Protein AF-A0A2N9LL63-F1 (afdb_monomer)

pLDDT: mean 71.74, std 19.43, range [28.2, 95.88]

Structure (mmCIF, N/CA/C/O backbone):
data_AF-A0A2N9LL63-F1
#
_entry.id   AF-A0A2N9LL63-F1
#
loop_
_atom_site.group_PDB
_atom_site.id
_atom_site.type_symbol
_atom_site.label_atom_id
_atom_site.label_alt_id
_atom_site.label_comp_id
_atom_site.label_asym_id
_atom_site.label_entity_id
_atom_site.label_seq_id
_atom_site.pdbx_PDB_ins_code
_atom_site.Cartn_x
_atom_site.Cartn_y
_atom_site.Cartn_z
_atom_site.occupancy
_atom_site.B_iso_or_equiv
_atom_site.auth_seq_id
_atom_site.auth_comp_id
_atom_site.auth_asym_id
_atom_site.auth_atom_id
_atom_site.pdbx_PDB_model_num
ATOM 1 N N . MET A 1 1 ? 66.604 -27.485 -25.973 1.00 46.94 1 MET A N 1
ATOM 2 C CA . MET A 1 1 ? 65.460 -26.549 -25.990 1.00 46.94 1 MET A CA 1
ATOM 3 C C . MET A 1 1 ? 64.565 -26.928 -27.159 1.00 46.94 1 MET A C 1
ATOM 5 O O . MET A 1 1 ? 64.970 -26.726 -28.293 1.00 46.94 1 MET A O 1
ATOM 9 N N . GLY A 1 2 ? 63.418 -27.554 -26.896 1.00 43.78 2 GLY A N 1
ATOM 10 C CA . GLY A 1 2 ? 62.420 -27.905 -27.911 1.00 43.78 2 GLY A CA 1
ATOM 11 C C . GLY A 1 2 ? 61.065 -27.398 -27.432 1.00 43.78 2 GLY A C 1
ATOM 12 O O . GLY A 1 2 ? 60.628 -27.781 -26.352 1.00 43.78 2 GLY A O 1
ATOM 13 N N . GLY A 1 3 ? 60.482 -26.453 -28.168 1.00 44.09 3 GLY A N 1
ATOM 14 C CA . GLY A 1 3 ? 59.256 -25.757 -27.786 1.00 44.09 3 GLY A CA 1
ATOM 15 C C . GLY A 1 3 ? 58.015 -26.635 -27.927 1.00 44.09 3 GLY A C 1
ATOM 16 O O . GLY A 1 3 ? 57.852 -27.343 -28.918 1.00 44.09 3 GLY A O 1
ATOM 17 N N . PHE A 1 4 ? 57.126 -26.552 -26.940 1.00 51.75 4 PHE A N 1
ATOM 18 C CA . PHE A 1 4 ? 55.790 -27.130 -27.000 1.00 51.75 4 PHE A CA 1
ATOM 19 C C . PHE A 1 4 ? 54.907 -26.261 -27.903 1.00 51.75 4 PHE A C 1
ATOM 21 O O . PHE A 1 4 ? 54.645 -25.099 -27.589 1.00 51.75 4 PHE A O 1
ATOM 28 N N . GLN A 1 5 ? 54.453 -26.816 -29.026 1.00 58.38 5 GLN A N 1
ATOM 29 C CA . GLN A 1 5 ? 53.358 -26.238 -29.800 1.00 58.38 5 GLN A CA 1
ATOM 30 C C . GLN A 1 5 ? 52.038 -26.727 -29.200 1.00 58.38 5 GLN A C 1
ATOM 32 O O . GLN A 1 5 ? 51.777 -27.926 -29.171 1.00 58.38 5 GLN A O 1
ATOM 37 N N . PHE A 1 6 ? 51.215 -25.803 -28.705 1.00 53.75 6 PHE A N 1
ATOM 38 C CA . PHE A 1 6 ? 49.842 -26.099 -28.304 1.00 53.75 6 PHE A CA 1
ATOM 39 C C . PHE A 1 6 ? 48.913 -25.881 -29.499 1.00 53.75 6 PHE A C 1
ATOM 41 O O . PHE A 1 6 ? 48.742 -24.754 -29.969 1.00 53.75 6 PHE A O 1
ATOM 48 N N . ASP A 1 7 ? 48.321 -26.973 -29.975 1.00 57.19 7 ASP A N 1
ATOM 49 C CA . ASP A 1 7 ? 47.286 -27.000 -31.006 1.00 57.19 7 ASP A CA 1
ATOM 50 C C . ASP A 1 7 ? 45.959 -26.459 -30.429 1.00 57.19 7 ASP A C 1
ATOM 52 O O . ASP A 1 7 ? 45.391 -27.023 -29.494 1.00 57.19 7 ASP A O 1
ATOM 56 N N . ARG A 1 8 ? 45.484 -25.310 -30.931 1.00 58.66 8 ARG A N 1
ATOM 57 C CA . ARG A 1 8 ? 44.278 -24.599 -30.449 1.00 58.66 8 ARG A CA 1
ATOM 58 C C . ARG A 1 8 ? 43.025 -24.933 -31.272 1.00 58.66 8 ARG A C 1
ATOM 60 O O . ARG A 1 8 ? 42.326 -24.010 -31.696 1.00 58.66 8 ARG A O 1
ATOM 67 N N . LYS A 1 9 ? 42.727 -26.205 -31.554 1.00 57.03 9 LYS A N 1
ATOM 68 C CA . LYS A 1 9 ? 41.564 -26.546 -32.409 1.00 57.03 9 LYS A CA 1
ATOM 69 C C . LYS A 1 9 ? 40.632 -27.664 -31.935 1.00 57.03 9 LYS A C 1
ATOM 71 O O . LYS A 1 9 ? 39.879 -28.189 -32.746 1.00 57.03 9 LYS A O 1
ATOM 76 N N . SER A 1 10 ? 40.571 -27.986 -30.645 1.00 57.25 10 SER A N 1
ATOM 77 C CA . SER A 1 10 ? 39.762 -29.141 -30.202 1.00 57.25 10 SER A CA 1
ATOM 78 C C . SER A 1 10 ? 38.929 -28.941 -28.932 1.00 57.25 10 SER A C 1
ATOM 80 O O . SER A 1 10 ? 38.685 -29.892 -28.200 1.00 57.25 10 SER A O 1
ATOM 82 N N . TYR A 1 11 ? 38.390 -27.738 -28.702 1.00 50.03 11 TYR A N 1
ATOM 83 C CA . TYR A 1 11 ? 37.311 -27.559 -27.720 1.00 50.03 11 TYR A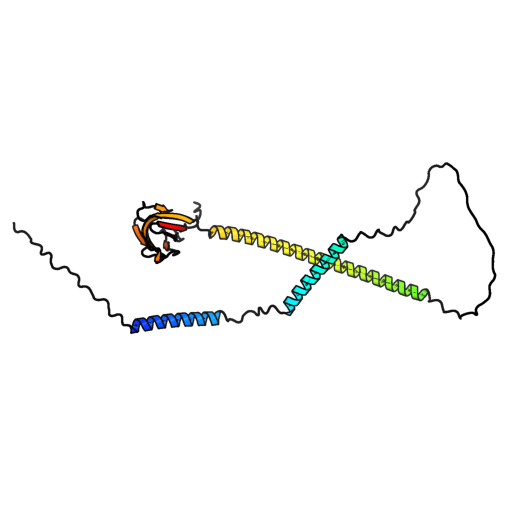 CA 1
ATOM 84 C C . TYR A 1 11 ? 36.128 -26.793 -28.324 1.00 50.03 11 TYR A C 1
ATOM 86 O O . TYR A 1 11 ? 36.014 -25.578 -28.194 1.00 50.03 11 TYR A O 1
ATOM 94 N N . ILE A 1 12 ? 35.251 -27.525 -29.013 1.00 60.09 12 ILE A N 1
ATOM 95 C CA . ILE A 1 12 ? 33.865 -27.115 -29.254 1.00 60.09 12 ILE A CA 1
ATOM 96 C C . ILE A 1 12 ? 33.019 -28.059 -28.392 1.00 60.09 12 ILE A C 1
ATOM 98 O O . ILE A 1 12 ? 32.976 -29.251 -28.703 1.00 60.09 12 ILE A O 1
ATOM 102 N N . PRO A 1 13 ? 32.394 -27.605 -27.292 1.00 59.59 13 PRO A N 1
ATOM 103 C CA . PRO A 1 13 ? 31.378 -28.415 -26.637 1.00 59.59 13 PRO A CA 1
ATOM 104 C C . PRO A 1 13 ? 30.211 -28.580 -27.616 1.00 59.59 13 PRO A C 1
ATOM 106 O O . PRO A 1 13 ? 29.663 -27.595 -28.105 1.00 59.59 13 PRO A O 1
ATOM 109 N N . GLY A 1 14 ? 29.886 -29.831 -27.947 1.00 54.69 14 GLY A N 1
ATOM 110 C CA . GLY A 1 14 ? 28.768 -30.165 -28.821 1.00 54.69 14 GLY A CA 1
ATOM 111 C C . GLY A 1 14 ? 27.471 -29.576 -28.276 1.00 54.69 14 GLY A C 1
ATOM 112 O O . GLY A 1 14 ? 27.115 -29.788 -27.118 1.00 54.69 14 GLY A O 1
ATOM 113 N N . GLU A 1 15 ? 26.787 -28.815 -29.118 1.00 56.34 15 GLU A N 1
ATOM 114 C CA . GLU A 1 15 ? 25.474 -28.257 -28.842 1.00 56.34 15 GLU A CA 1
ATOM 115 C C . GLU A 1 15 ? 24.481 -29.421 -28.741 1.00 56.34 15 GLU A C 1
ATOM 117 O O . GLU A 1 15 ? 24.190 -30.098 -29.727 1.00 56.34 15 GLU A O 1
ATOM 122 N N . VAL A 1 16 ? 24.032 -29.728 -27.521 1.00 66.94 16 VAL A N 1
ATOM 123 C CA . VAL A 1 16 ? 22.973 -30.715 -27.290 1.00 66.94 16 VAL A CA 1
ATOM 124 C C . VAL A 1 16 ? 21.684 -30.105 -27.847 1.00 66.94 16 VAL A C 1
ATOM 126 O O . VAL A 1 16 ? 21.247 -29.078 -27.320 1.00 66.94 16 VAL A O 1
ATOM 129 N N . PRO A 1 17 ? 21.071 -30.670 -28.905 1.00 70.69 17 PRO A N 1
ATOM 130 C CA . PRO A 1 17 ? 19.830 -30.126 -29.432 1.00 70.69 17 PRO A CA 1
ATOM 131 C C . PRO A 1 17 ? 18.747 -30.200 -28.345 1.00 70.69 17 PRO A C 1
ATOM 133 O O . PRO A 1 17 ? 18.660 -31.215 -27.644 1.00 70.69 17 PRO A O 1
ATOM 136 N N . PRO A 1 18 ? 17.924 -29.148 -28.175 1.00 69.31 18 PRO A N 1
ATOM 137 C CA . PRO A 1 18 ? 16.838 -29.180 -27.207 1.00 69.31 18 PRO A CA 1
ATOM 138 C C . PRO A 1 18 ? 15.904 -30.358 -27.528 1.00 69.31 18 PRO A C 1
ATOM 140 O O . PRO A 1 18 ? 15.653 -30.628 -28.709 1.00 69.31 18 PRO A O 1
ATOM 143 N N . PRO A 1 19 ? 15.398 -31.075 -26.507 1.00 70.94 19 PRO A N 1
ATOM 144 C CA . PRO A 1 19 ? 14.510 -32.209 -26.725 1.00 70.94 19 PRO A CA 1
ATOM 145 C C . PRO A 1 19 ? 13.302 -31.768 -27.568 1.00 70.94 19 PRO A C 1
ATOM 147 O O . PRO A 1 19 ? 12.804 -30.652 -27.374 1.00 70.94 19 PRO A O 1
ATOM 150 N N . PRO A 1 20 ? 12.824 -32.603 -28.511 1.00 63.03 20 PRO A N 1
ATOM 151 C CA . PRO A 1 20 ? 11.685 -32.254 -29.344 1.00 63.03 20 PRO A CA 1
ATOM 152 C C . PRO A 1 20 ? 10.467 -32.039 -28.449 1.00 63.03 20 PRO A C 1
ATOM 154 O O . PRO A 1 20 ? 9.952 -32.960 -27.822 1.00 63.03 20 PRO A O 1
ATOM 157 N N . VAL A 1 21 ? 10.018 -30.791 -28.366 1.00 61.41 21 VAL A N 1
ATOM 158 C CA . VAL A 1 21 ? 8.818 -30.435 -27.617 1.00 61.41 21 VAL A CA 1
ATOM 159 C C . VAL A 1 21 ? 7.630 -30.893 -28.456 1.00 61.41 21 VAL A C 1
ATOM 161 O O . VAL A 1 21 ? 7.281 -30.255 -29.453 1.00 61.41 21 VAL A O 1
ATOM 164 N N . HIS A 1 22 ? 7.040 -32.034 -28.108 1.00 68.06 22 HIS A N 1
ATOM 165 C CA . HIS A 1 22 ? 5.895 -32.562 -28.835 1.00 68.06 22 HIS A CA 1
ATOM 166 C C . HIS A 1 22 ? 4.695 -31.624 -28.636 1.00 68.06 22 HIS A C 1
ATOM 168 O O . HIS A 1 22 ? 4.327 -31.279 -27.515 1.00 68.06 22 HIS A O 1
ATOM 174 N N . LEU A 1 23 ? 4.065 -31.191 -29.735 1.00 63.94 23 LEU A N 1
ATOM 175 C CA . LEU A 1 23 ? 2.878 -30.317 -29.719 1.00 63.94 23 LEU A CA 1
ATOM 176 C C . LEU A 1 23 ? 1.754 -30.885 -28.827 1.00 63.94 23 LEU A C 1
ATOM 178 O O . LEU A 1 23 ? 0.986 -30.137 -28.225 1.00 63.94 23 LEU A O 1
ATOM 182 N N . GLN A 1 24 ? 1.711 -32.212 -28.709 1.00 67.81 24 GLN A N 1
ATOM 183 C CA . GLN A 1 24 ? 0.796 -32.960 -27.858 1.00 67.81 24 GLN A CA 1
ATOM 184 C C . GLN A 1 24 ? 1.022 -32.691 -26.359 1.00 67.81 24 GLN A C 1
ATOM 186 O O . GLN A 1 24 ? 0.041 -32.543 -25.637 1.00 67.81 24 GLN A O 1
ATOM 191 N N . ASP A 1 25 ? 2.270 -32.504 -25.913 1.00 67.44 25 ASP A N 1
ATOM 192 C CA . ASP A 1 25 ? 2.596 -32.173 -24.516 1.00 67.44 25 ASP A CA 1
ATOM 193 C C . ASP A 1 25 ? 2.223 -30.731 -24.159 1.00 67.44 25 ASP A C 1
ATOM 195 O O . ASP A 1 25 ? 1.841 -30.423 -23.032 1.00 67.44 25 ASP A O 1
ATOM 199 N N . ARG A 1 26 ? 2.265 -29.819 -25.136 1.00 68.69 26 ARG A N 1
ATOM 200 C CA . ARG A 1 26 ? 1.751 -28.456 -24.940 1.00 68.69 26 ARG A CA 1
ATOM 201 C C . ARG A 1 26 ? 0.236 -28.448 -24.800 1.00 68.69 26 ARG A C 1
ATOM 203 O O . ARG A 1 26 ? -0.296 -27.722 -23.963 1.00 68.69 26 ARG A O 1
ATOM 210 N N . LEU A 1 27 ? -0.452 -29.260 -25.601 1.00 73.75 27 LEU A N 1
ATOM 211 C CA . LEU A 1 27 ? -1.904 -29.352 -25.549 1.00 73.75 27 LEU A CA 1
ATOM 212 C C . LEU A 1 27 ? -2.374 -29.960 -24.222 1.00 73.75 27 LEU A C 1
ATOM 214 O O . LEU A 1 27 ? -3.310 -29.430 -23.629 1.00 73.75 27 LEU A O 1
ATOM 218 N N . THR A 1 28 ? -1.705 -31.003 -23.719 1.00 74.38 28 THR A N 1
ATOM 219 C CA . THR A 1 28 ? -2.031 -31.615 -22.419 1.00 74.38 28 THR A CA 1
ATOM 220 C C . THR A 1 28 ? -1.775 -30.663 -21.253 1.00 74.38 28 THR A C 1
ATOM 222 O O . THR A 1 28 ? -2.625 -30.567 -20.369 1.00 74.38 28 THR A O 1
ATOM 225 N N . TYR A 1 29 ? -0.683 -29.890 -21.271 1.00 74.62 29 TYR A N 1
ATOM 226 C CA . TYR A 1 29 ? -0.420 -28.869 -20.248 1.00 74.62 29 TYR A CA 1
ATOM 227 C C . TYR A 1 29 ? -1.481 -27.763 -20.229 1.00 74.62 29 TYR A C 1
ATOM 229 O O . TYR A 1 29 ? -1.952 -27.377 -19.158 1.00 74.62 29 TYR A O 1
ATOM 237 N N . VAL A 1 30 ? -1.896 -27.272 -21.400 1.00 79.50 30 VAL A N 1
ATOM 238 C CA . VAL A 1 30 ? -2.955 -26.254 -21.494 1.00 79.50 30 VAL A CA 1
ATOM 239 C C . VAL A 1 30 ? -4.294 -26.819 -21.012 1.00 79.50 30 VAL A C 1
ATOM 241 O O . VAL A 1 30 ? -4.986 -26.160 -20.238 1.00 79.50 30 VAL A O 1
ATOM 244 N N . LEU A 1 31 ? -4.637 -28.054 -21.388 1.00 82.25 31 LEU A N 1
ATOM 245 C CA . LEU A 1 31 ? -5.856 -28.725 -20.923 1.00 82.25 31 LEU A CA 1
ATOM 246 C C . LEU A 1 31 ? -5.851 -28.948 -19.405 1.00 82.25 31 LEU A C 1
ATOM 248 O O . LEU A 1 31 ? -6.877 -28.745 -18.761 1.00 82.25 31 LEU A O 1
ATOM 252 N N . ALA A 1 32 ? -4.701 -29.295 -18.824 1.00 80.50 32 ALA A N 1
ATOM 253 C CA . ALA A 1 32 ? -4.546 -29.447 -17.380 1.00 80.50 32 ALA A CA 1
ATOM 254 C C . ALA A 1 32 ? -4.740 -28.114 -16.639 1.00 80.50 32 ALA A C 1
ATOM 256 O O . ALA A 1 32 ? -5.458 -28.069 -15.643 1.00 80.50 32 ALA A O 1
ATOM 257 N N . ILE A 1 33 ? -4.178 -27.012 -17.148 1.00 81.44 33 ILE A N 1
ATOM 258 C CA . ILE A 1 33 ? -4.370 -25.675 -16.560 1.00 81.44 33 ILE A CA 1
ATOM 259 C C . ILE A 1 33 ? -5.841 -25.252 -16.645 1.00 81.44 33 ILE A C 1
ATOM 261 O O . ILE A 1 33 ? -6.400 -24.777 -15.658 1.00 81.44 33 ILE A O 1
ATOM 265 N N . VAL A 1 34 ? -6.495 -25.471 -17.789 1.00 85.88 34 VAL A N 1
ATOM 266 C CA . VAL A 1 34 ? -7.925 -25.166 -17.960 1.00 85.88 34 VAL A CA 1
ATOM 267 C C . VAL A 1 34 ? -8.790 -26.020 -17.029 1.00 85.88 34 VAL A C 1
ATOM 269 O O . VAL A 1 34 ? -9.734 -25.501 -16.438 1.00 85.88 34 VAL A O 1
ATOM 272 N N . ALA A 1 35 ? -8.451 -27.296 -16.830 1.00 85.62 35 ALA A N 1
ATOM 273 C CA . ALA A 1 35 ? -9.152 -28.167 -15.891 1.00 85.62 35 ALA A CA 1
ATOM 274 C C . ALA A 1 35 ? -8.974 -27.712 -14.432 1.00 85.62 35 ALA A C 1
ATOM 276 O O . ALA A 1 35 ? -9.946 -27.704 -13.681 1.00 85.62 35 ALA A O 1
ATOM 277 N N . ILE A 1 36 ? -7.773 -27.274 -14.040 1.00 85.44 36 ILE A N 1
ATOM 278 C CA . ILE A 1 36 ? -7.499 -26.744 -12.694 1.00 85.44 36 ILE A CA 1
ATOM 279 C C . ILE A 1 36 ? -8.248 -25.427 -12.466 1.00 85.44 36 ILE A C 1
ATOM 281 O O . ILE A 1 36 ? -8.865 -25.248 -11.419 1.00 85.44 36 ILE A O 1
ATOM 285 N N . LEU A 1 37 ? -8.255 -24.526 -13.451 1.00 84.06 37 LEU A N 1
ATOM 286 C CA . LEU A 1 37 ? -9.007 -23.270 -13.375 1.00 84.06 37 LEU A CA 1
ATOM 287 C C . LEU A 1 37 ? -10.521 -23.514 -13.346 1.00 84.06 37 LEU A C 1
ATOM 289 O O . LEU A 1 37 ? -11.228 -22.871 -12.575 1.00 84.06 37 LEU A O 1
ATOM 293 N N . GLY A 1 38 ? -11.018 -24.472 -14.130 1.00 82.06 38 GLY A N 1
ATOM 294 C CA . GLY A 1 38 ? -12.423 -24.878 -14.125 1.00 82.06 38 GLY A CA 1
ATOM 295 C C . GLY A 1 38 ? -12.844 -25.517 -12.801 1.00 82.06 38 GLY A C 1
ATOM 296 O O . GLY A 1 38 ? -13.890 -25.166 -12.258 1.00 82.06 38 GLY A O 1
ATOM 297 N N . ALA A 1 39 ? -12.010 -26.392 -12.236 1.00 80.19 39 ALA A N 1
ATOM 298 C CA . ALA A 1 39 ? -12.234 -26.991 -10.923 1.00 80.19 39 ALA A CA 1
ATOM 299 C C . ALA A 1 39 ? -12.156 -25.944 -9.802 1.00 80.19 39 ALA A C 1
ATOM 301 O O . ALA A 1 39 ? -12.985 -25.965 -8.898 1.00 80.19 39 ALA A O 1
ATOM 302 N N . GLY A 1 40 ? -11.224 -24.992 -9.890 1.00 77.12 40 GLY A N 1
ATOM 303 C CA . GLY A 1 40 ? -11.120 -23.860 -8.971 1.00 77.12 40 GLY A CA 1
ATOM 304 C C . GLY A 1 40 ? -12.333 -22.933 -9.045 1.00 77.12 40 GLY A C 1
ATOM 305 O O . GLY A 1 40 ? -12.852 -22.530 -8.009 1.00 77.12 40 GLY A O 1
ATOM 306 N N . TYR A 1 41 ? -12.849 -22.657 -10.246 1.00 80.00 41 TYR A N 1
ATOM 307 C CA . TYR A 1 41 ? -14.074 -21.876 -10.435 1.00 80.00 41 TYR A CA 1
ATOM 308 C C . TYR A 1 41 ? -15.316 -22.619 -9.929 1.00 80.00 41 TYR A C 1
ATOM 310 O O . TYR A 1 41 ? -16.161 -22.022 -9.266 1.00 80.00 41 TYR A O 1
ATOM 318 N N . ALA A 1 42 ? -15.418 -23.926 -10.185 1.00 75.56 42 ALA A N 1
ATOM 319 C CA . ALA A 1 42 ? -16.498 -24.761 -9.666 1.00 75.56 42 ALA A CA 1
ATOM 320 C C . ALA A 1 42 ? -16.446 -24.858 -8.133 1.00 75.56 42 ALA A C 1
ATOM 322 O O . ALA A 1 42 ? -17.473 -24.696 -7.481 1.00 75.56 42 ALA A O 1
ATOM 323 N N . ALA A 1 43 ? -15.259 -25.036 -7.548 1.00 75.00 43 ALA A N 1
ATOM 324 C CA . ALA A 1 43 ? -15.056 -25.015 -6.104 1.00 75.00 43 ALA A CA 1
ATOM 325 C C . ALA A 1 43 ? -15.374 -23.636 -5.513 1.00 75.00 43 ALA A C 1
ATOM 327 O O . ALA A 1 43 ? -16.056 -23.567 -4.502 1.00 75.00 43 ALA A O 1
ATOM 328 N N . TYR A 1 44 ? -14.981 -22.540 -6.166 1.00 76.25 44 TYR A N 1
ATOM 329 C CA . TYR A 1 44 ? -15.362 -21.184 -5.764 1.00 76.25 44 TYR A CA 1
ATOM 330 C C . TYR A 1 44 ? -16.881 -20.979 -5.807 1.00 76.25 44 TYR A C 1
ATOM 332 O O . TYR A 1 44 ? -17.453 -20.399 -4.890 1.00 76.25 44 TYR A O 1
ATOM 340 N N . LYS A 1 45 ? -17.556 -21.510 -6.831 1.00 73.12 45 LYS A N 1
ATOM 341 C CA . LYS A 1 45 ? -19.019 -21.481 -6.939 1.00 73.12 45 LYS A CA 1
ATOM 342 C C . LYS A 1 45 ? -19.691 -22.294 -5.841 1.00 73.12 45 LYS A C 1
ATOM 344 O O . LYS A 1 45 ? -20.640 -21.786 -5.274 1.00 73.12 45 LYS A O 1
ATOM 349 N N . ILE A 1 46 ? -19.206 -23.501 -5.547 1.00 67.81 46 ILE A N 1
ATOM 350 C CA . ILE A 1 46 ? -19.794 -24.426 -4.563 1.00 67.81 46 ILE A CA 1
ATOM 351 C C . ILE A 1 46 ? -19.494 -23.979 -3.122 1.00 67.81 46 ILE A C 1
ATOM 353 O O . ILE A 1 46 ? -20.356 -24.082 -2.256 1.00 67.81 46 ILE A O 1
ATOM 357 N N . LEU A 1 47 ? -18.299 -23.439 -2.868 1.00 63.06 47 LEU A N 1
ATOM 358 C CA . LEU A 1 47 ? -17.865 -22.953 -1.554 1.00 63.06 47 LEU A CA 1
ATOM 359 C C . LEU A 1 47 ? -18.365 -21.524 -1.271 1.00 63.06 47 LEU A C 1
ATOM 361 O O . LEU A 1 47 ? -18.628 -21.184 -0.123 1.00 63.06 47 LEU A O 1
ATOM 365 N N . GLY A 1 48 ? -18.566 -20.713 -2.316 1.00 53.84 48 GLY A N 1
ATOM 366 C CA . GLY A 1 48 ? -19.297 -19.440 -2.269 1.00 53.84 48 GLY A CA 1
ATOM 367 C C . GLY A 1 48 ? -20.822 -19.601 -2.318 1.00 53.84 48 GLY A C 1
ATOM 368 O O . GLY A 1 48 ? -21.543 -18.638 -2.076 1.00 53.84 48 GLY A O 1
ATOM 369 N N . SER A 1 49 ? -21.316 -20.812 -2.595 1.00 53.16 49 SER A N 1
ATOM 370 C CA . SER A 1 49 ? -22.714 -21.225 -2.442 1.00 53.16 49 SER A CA 1
ATOM 371 C C . SER A 1 49 ? -22.873 -22.233 -1.299 1.00 53.16 49 SER A C 1
ATOM 373 O O . SER A 1 49 ? -23.601 -23.219 -1.424 1.00 53.16 49 SER A O 1
ATOM 375 N N . GLY A 1 50 ? -22.200 -21.998 -0.169 1.00 49.22 50 GLY A N 1
ATOM 376 C CA . GLY A 1 50 ? -22.764 -22.444 1.105 1.00 49.22 50 GLY A CA 1
ATOM 377 C C . GLY A 1 50 ? -24.161 -21.827 1.275 1.00 49.22 50 GLY A C 1
ATOM 378 O O . GLY A 1 50 ? -24.446 -20.820 0.618 1.00 49.22 50 GLY A O 1
ATOM 379 N N . PRO A 1 51 ? -25.058 -22.407 2.093 1.00 48.38 51 PRO A N 1
ATOM 380 C CA . PRO A 1 51 ? -26.340 -21.774 2.372 1.00 48.38 51 PRO A CA 1
ATOM 381 C C . PRO A 1 51 ? -26.038 -20.354 2.838 1.00 48.38 51 PRO A C 1
ATOM 383 O O . PRO A 1 51 ? -25.365 -20.161 3.853 1.00 48.38 51 PRO A O 1
ATOM 386 N N . ALA A 1 52 ? -26.443 -19.367 2.039 1.00 48.31 52 ALA A N 1
ATOM 387 C CA . ALA A 1 52 ? -26.394 -17.991 2.479 1.00 48.31 52 ALA A CA 1
ATOM 388 C C . ALA A 1 52 ? -27.122 -17.961 3.832 1.00 48.31 52 ALA A C 1
ATOM 390 O O . ALA A 1 52 ? -28.204 -18.552 3.924 1.00 48.31 52 ALA A O 1
ATOM 391 N N . PRO A 1 53 ? -26.573 -17.343 4.894 1.00 48.62 53 PRO A N 1
ATOM 392 C CA . PRO A 1 53 ? -27.456 -16.900 5.960 1.00 48.62 53 PRO A CA 1
ATOM 393 C C . PRO A 1 53 ? -28.530 -16.075 5.253 1.00 48.62 53 PRO A C 1
ATOM 395 O O . PRO A 1 53 ? -28.171 -15.213 4.450 1.00 48.62 53 PRO A O 1
ATOM 398 N N . ASP A 1 54 ? -29.804 -16.422 5.442 1.00 47.19 54 ASP A N 1
ATOM 399 C CA . ASP A 1 54 ? -30.940 -15.724 4.842 1.00 47.19 54 ASP A CA 1
ATOM 400 C C . ASP A 1 54 ? -30.812 -14.225 5.164 1.00 47.19 54 ASP A C 1
ATOM 402 O O . ASP A 1 54 ? -31.242 -13.739 6.203 1.00 47.19 54 ASP A O 1
ATOM 406 N N . MET A 1 55 ? -30.162 -13.482 4.269 1.00 46.50 55 MET A N 1
ATOM 407 C CA . MET A 1 55 ? -30.214 -12.030 4.172 1.00 46.50 55 MET A CA 1
ATOM 408 C C . MET A 1 55 ? -31.363 -11.663 3.233 1.00 46.50 55 MET A C 1
ATOM 410 O O . MET A 1 55 ? -31.276 -10.713 2.453 1.00 46.50 55 MET A O 1
ATOM 414 N N . SER A 1 56 ? -32.474 -12.400 3.302 1.00 53.38 56 SER A N 1
ATOM 415 C CA . SER A 1 56 ? -33.753 -11.760 3.068 1.00 53.38 56 SER A CA 1
ATOM 416 C C . SER A 1 56 ? -33.910 -10.768 4.210 1.00 53.38 56 SER A C 1
ATOM 418 O O . SER A 1 56 ? -34.314 -11.136 5.308 1.00 53.38 56 SER A O 1
ATOM 420 N N . VAL A 1 57 ? -33.532 -9.509 3.980 1.00 57.41 57 VAL A N 1
ATOM 421 C CA . VAL A 1 57 ? -34.044 -8.428 4.815 1.00 57.41 57 VAL A CA 1
ATOM 422 C C . VAL A 1 57 ? -35.552 -8.567 4.703 1.00 57.41 57 VAL A C 1
ATOM 424 O O . VAL A 1 57 ? -36.111 -8.334 3.626 1.00 57.41 57 VAL A O 1
ATOM 427 N N . ASP A 1 58 ? -36.180 -9.088 5.755 1.00 61.09 58 ASP A N 1
ATOM 428 C CA . ASP A 1 58 ? -37.596 -9.400 5.728 1.00 61.09 58 ASP A CA 1
ATOM 429 C C . ASP A 1 58 ? -38.302 -8.126 5.277 1.00 61.09 58 ASP A C 1
ATOM 431 O O . ASP A 1 58 ? -38.093 -7.053 5.846 1.00 61.09 58 ASP A O 1
ATOM 435 N N . ALA A 1 59 ? -39.137 -8.198 4.240 1.00 61.59 59 ALA A N 1
ATOM 436 C CA . ALA A 1 59 ? -39.895 -7.027 3.796 1.00 61.59 59 ALA A CA 1
ATOM 437 C C . ALA A 1 59 ? -40.691 -6.412 4.969 1.00 61.59 59 ALA A C 1
ATOM 439 O O . ALA A 1 59 ? -40.937 -5.208 5.008 1.00 61.59 59 ALA A O 1
ATOM 440 N N . ALA A 1 60 ? -41.021 -7.240 5.969 1.00 64.12 60 ALA A N 1
ATOM 441 C CA . ALA A 1 60 ? -41.577 -6.837 7.252 1.00 64.12 60 ALA A CA 1
ATOM 442 C C . ALA A 1 60 ? -40.602 -6.036 8.135 1.00 64.12 60 ALA A C 1
ATOM 444 O O . ALA A 1 60 ? -41.032 -5.107 8.813 1.00 64.12 60 ALA A O 1
ATOM 445 N N . GLU A 1 61 ? -39.312 -6.361 8.153 1.00 67.75 61 GLU A N 1
ATOM 446 C CA . GLU A 1 61 ? -38.284 -5.612 8.876 1.00 67.75 61 GLU A CA 1
ATOM 447 C C . GLU A 1 61 ? -37.997 -4.267 8.202 1.00 67.75 61 GLU A C 1
ATOM 449 O O . GLU A 1 61 ? -38.024 -3.241 8.883 1.00 67.75 61 GLU A O 1
ATOM 454 N N . LEU A 1 62 ? -37.896 -4.241 6.867 1.00 67.62 62 LEU A N 1
ATOM 455 C CA . LEU A 1 62 ? -37.817 -3.003 6.082 1.00 67.62 62 LEU A CA 1
ATOM 456 C C . LEU A 1 62 ? -39.036 -2.098 6.318 1.00 67.62 62 LEU A C 1
ATOM 458 O O . LEU A 1 62 ? -38.876 -0.904 6.581 1.00 67.62 62 LEU A O 1
ATOM 462 N N . ALA A 1 63 ? -40.246 -2.667 6.310 1.00 75.25 63 ALA A N 1
ATOM 463 C CA . ALA A 1 63 ? -41.482 -1.948 6.622 1.00 75.25 63 ALA A CA 1
ATOM 464 C C . ALA A 1 63 ? -41.521 -1.431 8.071 1.00 75.25 63 ALA A C 1
ATOM 466 O O . ALA A 1 63 ? -42.049 -0.353 8.340 1.00 75.25 63 ALA A O 1
ATOM 467 N N . ARG A 1 64 ? -40.939 -2.169 9.024 1.00 79.12 64 ARG A N 1
ATOM 468 C CA . ARG A 1 64 ? -40.814 -1.724 10.421 1.00 79.12 64 ARG A CA 1
ATOM 469 C C . ARG A 1 64 ? -39.803 -0.592 10.560 1.00 79.12 64 ARG A C 1
ATOM 471 O O . ARG A 1 64 ? -40.055 0.333 11.329 1.00 79.12 64 ARG A O 1
ATOM 478 N N . THR A 1 65 ? -38.687 -0.630 9.836 1.00 76.19 65 THR A N 1
ATOM 479 C CA . THR A 1 65 ? -37.711 0.470 9.832 1.00 76.19 65 THR A CA 1
ATOM 480 C C . THR A 1 65 ? -38.268 1.730 9.180 1.00 76.19 65 THR A C 1
ATOM 482 O O . THR A 1 65 ? -38.124 2.805 9.756 1.00 76.19 65 THR A O 1
ATOM 485 N N . THR A 1 66 ? -38.981 1.625 8.056 1.00 81.62 66 THR A N 1
ATOM 486 C CA . THR A 1 66 ? -39.615 2.791 7.416 1.00 81.62 66 THR A CA 1
ATOM 487 C C . THR A 1 66 ? -40.748 3.361 8.269 1.00 81.62 66 THR A C 1
ATOM 489 O O . THR A 1 66 ? -40.853 4.577 8.412 1.00 81.62 66 THR A O 1
ATOM 492 N N . ALA A 1 67 ? -41.539 2.511 8.933 1.00 84.81 67 ALA A N 1
ATOM 493 C CA . ALA A 1 67 ? -42.545 2.962 9.894 1.00 84.81 67 ALA A CA 1
ATOM 494 C C . ALA A 1 67 ? -41.924 3.685 11.103 1.00 84.81 67 ALA A C 1
ATOM 496 O O . ALA A 1 67 ? -42.454 4.704 11.542 1.00 84.81 67 ALA A O 1
ATOM 497 N N . LYS A 1 68 ? -40.786 3.198 11.621 1.00 82.50 68 LYS A N 1
ATOM 498 C CA . LYS A 1 68 ? -40.051 3.864 12.709 1.00 82.50 68 LYS A CA 1
ATOM 499 C C . LYS A 1 68 ? -39.497 5.223 12.284 1.00 82.50 68 LYS A C 1
ATOM 501 O O . LYS A 1 68 ? -39.560 6.154 13.076 1.00 82.50 68 LYS A O 1
ATOM 506 N N . LEU A 1 69 ? -38.988 5.345 11.059 1.00 82.50 69 LEU A N 1
ATOM 507 C CA . LEU A 1 69 ? -38.487 6.617 10.532 1.00 82.50 69 LEU A CA 1
ATOM 508 C C . LEU A 1 69 ? -39.612 7.654 10.413 1.00 82.50 69 LEU A C 1
ATOM 510 O O . LEU A 1 69 ? -39.477 8.750 10.946 1.00 82.50 69 LEU A O 1
ATOM 514 N N . ASN A 1 70 ? -40.761 7.269 9.850 1.00 86.94 70 ASN A N 1
ATOM 515 C CA . ASN A 1 70 ? -41.927 8.156 9.743 1.00 86.94 70 ASN A CA 1
ATOM 516 C C . ASN A 1 70 ? -42.500 8.565 11.115 1.00 86.94 70 ASN A C 1
ATOM 518 O O . ASN A 1 70 ? -43.030 9.662 11.278 1.00 86.94 70 ASN A O 1
ATOM 522 N N . GLU A 1 71 ? -42.416 7.685 12.116 1.00 89.56 71 GLU A N 1
ATOM 523 C CA . GLU A 1 71 ? -42.818 7.992 13.493 1.00 89.56 71 GLU A CA 1
ATOM 524 C C . GLU A 1 71 ? -41.852 8.978 14.166 1.00 89.56 71 GLU A C 1
ATOM 526 O O . GLU A 1 71 ? -42.289 9.872 14.889 1.00 89.56 71 GLU A O 1
ATOM 531 N N . ILE A 1 72 ? -40.545 8.845 13.925 1.00 83.06 72 ILE A N 1
ATOM 532 C CA . ILE A 1 72 ? -39.540 9.793 14.425 1.00 83.06 72 ILE A CA 1
ATOM 533 C C . ILE A 1 72 ? -39.750 11.170 13.789 1.00 83.06 72 ILE A C 1
ATOM 535 O O . ILE A 1 72 ? -39.728 12.169 14.503 1.00 83.06 72 ILE A O 1
ATOM 539 N N . GLU A 1 73 ? -40.023 11.215 12.487 1.00 81.50 73 GLU A N 1
ATOM 540 C CA . GLU A 1 73 ? -40.304 12.455 11.759 1.00 81.50 73 GLU A CA 1
ATOM 541 C C . GLU A 1 73 ? -41.559 13.155 12.305 1.00 81.50 73 GLU A C 1
ATOM 543 O O . GLU A 1 73 ? -41.500 14.322 12.682 1.00 81.50 73 GLU A O 1
ATOM 548 N N . ARG A 1 74 ? -42.650 12.413 12.545 1.00 83.94 74 ARG A N 1
ATOM 549 C CA . ARG A 1 74 ? -43.844 12.958 13.222 1.00 83.94 74 ARG A CA 1
ATOM 550 C C . ARG A 1 74 ? -43.577 13.468 14.634 1.00 83.94 74 ARG A C 1
ATOM 552 O O . ARG A 1 74 ? -44.189 14.444 15.064 1.00 83.94 74 ARG A O 1
ATOM 559 N N . ARG A 1 75 ? -42.717 12.793 15.398 1.00 80.50 75 ARG A N 1
ATOM 560 C CA . ARG A 1 75 ? -42.357 13.238 16.753 1.00 80.50 75 ARG A CA 1
ATOM 561 C C . ARG A 1 75 ? -41.529 14.512 16.726 1.00 80.50 75 ARG A C 1
ATOM 563 O O . ARG A 1 75 ? -41.704 15.338 17.619 1.00 80.50 75 ARG A O 1
ATOM 570 N N . LEU A 1 76 ? -40.664 14.660 15.726 1.00 77.81 76 LEU A N 1
ATOM 571 C CA . LEU A 1 76 ? -39.898 15.879 15.498 1.00 77.81 76 LEU A CA 1
ATOM 572 C C . LEU A 1 76 ? -40.822 17.035 15.115 1.00 77.81 76 LEU A C 1
ATOM 574 O O . LEU A 1 76 ? -40.744 18.061 15.779 1.00 77.81 76 LEU A O 1
ATOM 578 N N . ASP A 1 77 ? -41.773 16.834 14.200 1.00 79.62 77 ASP A N 1
ATOM 579 C CA . ASP A 1 77 ? -42.773 17.856 13.849 1.00 79.62 77 ASP A CA 1
ATOM 580 C C . ASP A 1 77 ? -43.600 18.290 15.068 1.00 79.62 77 ASP A C 1
ATOM 582 O O . ASP A 1 77 ? -43.777 19.477 15.328 1.00 79.62 77 ASP A O 1
ATOM 586 N N . VAL A 1 78 ? -44.062 17.341 15.891 1.00 79.06 78 VAL A N 1
ATOM 587 C CA . VAL A 1 78 ? -44.821 17.659 17.114 1.00 79.06 78 VAL A CA 1
ATOM 588 C C . VAL A 1 78 ? -43.949 18.364 18.157 1.00 79.06 78 VAL A C 1
ATOM 590 O O . VAL A 1 78 ? -44.454 19.189 18.922 1.00 79.06 78 VAL A O 1
ATOM 593 N N . MET A 1 79 ? -42.655 18.048 18.237 1.00 71.44 79 MET A N 1
ATOM 594 C CA . MET A 1 79 ? -41.727 18.763 19.115 1.00 71.44 79 MET A CA 1
ATOM 595 C C . MET A 1 79 ? -41.449 20.171 18.605 1.00 71.44 79 MET A C 1
ATOM 597 O O . MET A 1 79 ? -41.479 21.105 19.402 1.00 71.44 79 MET A O 1
ATOM 601 N N . GLU A 1 80 ? -41.228 20.335 17.308 1.00 73.19 80 GLU A N 1
ATOM 602 C CA . GLU A 1 80 ? -40.99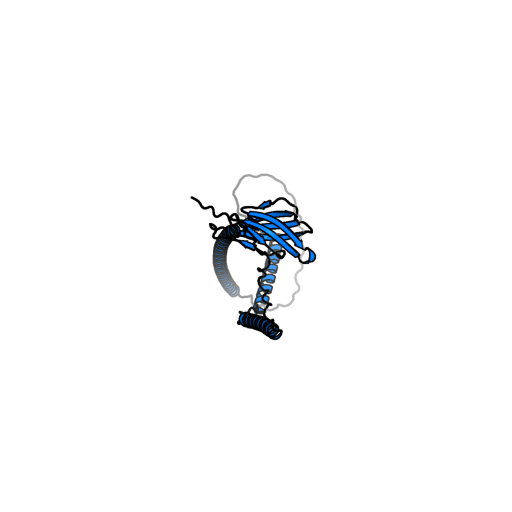9 21.628 16.674 1.00 73.19 80 GLU A CA 1
ATOM 603 C C . GLU A 1 80 ? -42.241 22.514 16.783 1.00 73.19 80 GLU A C 1
ATOM 605 O O . GLU A 1 80 ? -42.137 23.681 17.155 1.00 73.19 80 GLU A O 1
ATOM 610 N N . GLU A 1 81 ? -43.435 21.946 16.626 1.00 74.81 81 GLU A N 1
ATOM 611 C CA . GLU A 1 81 ? -44.693 22.658 16.835 1.00 74.81 81 GLU A CA 1
ATOM 612 C C . GLU A 1 81 ? -44.950 22.970 18.314 1.00 74.81 81 GLU A C 1
ATOM 614 O O . GLU A 1 81 ? -45.486 24.025 18.628 1.00 74.81 81 GLU A O 1
ATOM 619 N N . ARG A 1 82 ? -44.498 22.137 19.262 1.00 65.38 82 ARG A N 1
ATOM 620 C CA . ARG A 1 82 ? -44.515 22.477 20.701 1.00 65.38 82 ARG A CA 1
ATOM 621 C C . ARG A 1 82 ? -43.495 23.548 21.078 1.00 65.38 82 ARG A C 1
ATOM 623 O O . ARG A 1 82 ? -43.727 24.274 22.044 1.00 65.38 82 ARG A O 1
ATOM 630 N N . LEU A 1 83 ? -42.378 23.623 20.360 1.00 62.50 83 LEU A N 1
ATOM 631 C CA . LEU A 1 83 ? -41.347 24.642 20.547 1.00 62.50 83 LEU A CA 1
ATOM 632 C C . LEU A 1 83 ? -41.762 25.979 19.912 1.00 62.50 83 LEU A C 1
ATOM 634 O O . LEU A 1 83 ? -41.476 27.025 20.491 1.00 62.50 83 LEU A O 1
ATOM 638 N N . ASN A 1 84 ? -42.479 25.945 18.782 1.00 64.06 84 ASN A N 1
ATOM 639 C CA . ASN A 1 84 ? -42.999 27.126 18.084 1.00 64.06 84 ASN A CA 1
ATOM 640 C C . ASN A 1 84 ? -44.416 27.542 18.509 1.00 64.06 84 ASN A C 1
ATOM 642 O O . ASN A 1 84 ? -44.828 28.667 18.217 1.00 64.06 84 ASN A O 1
ATOM 646 N N . ALA A 1 85 ? -45.172 26.694 19.212 1.00 59.53 85 ALA A N 1
ATOM 647 C CA . ALA A 1 85 ? -46.462 27.080 19.768 1.00 59.53 85 ALA A CA 1
ATOM 648 C C . ALA A 1 85 ? -46.252 28.150 20.854 1.00 59.53 85 ALA A C 1
ATOM 650 O O . ALA A 1 85 ? -45.531 27.912 21.830 1.00 59.53 85 ALA A O 1
ATOM 651 N N . PRO A 1 86 ? -46.900 29.326 20.755 1.00 52.44 86 PRO A N 1
ATOM 652 C CA . PRO A 1 86 ? -46.864 30.299 21.830 1.00 52.44 86 PRO A CA 1
ATOM 653 C C . PRO A 1 86 ? -47.473 29.667 23.086 1.00 52.44 86 PRO A C 1
ATOM 655 O O . PRO A 1 86 ? -48.624 29.229 23.094 1.00 52.44 86 PRO A O 1
ATOM 658 N N . LYS A 1 87 ? -46.658 29.605 24.144 1.00 47.03 87 LYS A N 1
ATOM 659 C CA . LYS A 1 87 ? -47.003 29.121 25.486 1.00 47.03 87 LYS A CA 1
ATOM 660 C C . LYS A 1 87 ? -48.427 29.574 25.857 1.00 47.03 87 LYS A C 1
ATOM 662 O O . LYS A 1 87 ? -48.641 30.787 25.948 1.00 47.03 87 LYS A O 1
ATOM 667 N N . PRO A 1 88 ? -49.396 28.669 26.106 1.00 43.38 88 PRO A N 1
ATOM 668 C CA . PRO A 1 88 ? -50.680 29.085 26.642 1.00 43.38 88 PRO A CA 1
ATOM 669 C C . PRO A 1 88 ? -50.404 29.773 27.974 1.00 43.38 88 PRO A C 1
ATOM 671 O O . PRO A 1 88 ? -49.766 29.193 28.860 1.00 43.38 88 PRO A O 1
ATOM 674 N N . ALA A 1 89 ? -50.826 31.030 28.099 1.00 41.34 89 ALA A N 1
ATOM 675 C CA . ALA A 1 89 ? -50.827 31.704 29.382 1.00 41.34 89 ALA A CA 1
ATOM 676 C C . ALA A 1 89 ? -51.596 30.813 30.363 1.00 41.34 89 ALA A C 1
ATOM 678 O O . ALA A 1 89 ? -52.749 30.453 30.116 1.00 41.34 89 ALA A O 1
ATOM 679 N N . ALA A 1 90 ? -50.925 30.413 31.442 1.00 35.84 90 ALA A N 1
ATOM 680 C CA . ALA A 1 90 ? -51.553 29.703 32.542 1.00 35.84 90 ALA A CA 1
ATOM 681 C C . ALA A 1 90 ? -52.843 30.443 32.946 1.00 35.84 90 ALA A C 1
ATOM 683 O O . ALA A 1 90 ? -52.816 31.677 33.021 1.00 35.84 90 ALA A O 1
ATOM 684 N N . PRO A 1 91 ? -53.966 29.748 33.205 1.00 38.06 91 PRO A N 1
ATOM 685 C CA . PRO A 1 91 ? -55.157 30.418 33.695 1.00 38.06 91 PRO A CA 1
ATOM 686 C C . PRO A 1 91 ? -54.819 31.055 35.045 1.00 38.06 91 PRO A C 1
ATOM 688 O O . PRO A 1 91 ? -54.499 30.369 36.017 1.00 38.06 91 PRO A O 1
ATOM 691 N N . ALA A 1 92 ? -54.847 32.386 35.082 1.00 35.19 92 ALA A N 1
ATOM 692 C CA . ALA A 1 92 ? -54.672 33.171 36.288 1.00 35.19 92 ALA A CA 1
ATOM 693 C C . ALA A 1 92 ? -55.859 32.909 37.225 1.00 35.19 92 ALA A C 1
ATOM 695 O O . ALA A 1 92 ? -56.902 33.554 37.137 1.00 35.19 92 ALA A O 1
ATOM 696 N N . VAL A 1 93 ? -55.701 31.948 38.134 1.00 36.59 93 VAL A N 1
ATOM 697 C CA . VAL A 1 93 ? -56.576 31.810 39.297 1.00 36.59 93 VAL A CA 1
ATOM 698 C C . VAL A 1 93 ? -56.158 32.893 40.288 1.00 36.59 93 VAL A C 1
ATOM 700 O O . VAL A 1 93 ? -55.221 32.735 41.068 1.00 36.59 93 VAL A O 1
ATOM 703 N N . ALA A 1 94 ? -56.833 34.037 40.216 1.00 33.88 94 ALA A N 1
ATOM 704 C CA . ALA A 1 94 ? -56.727 35.090 41.210 1.00 33.88 94 ALA A CA 1
ATOM 705 C C . ALA A 1 94 ? -57.398 34.627 42.515 1.00 33.88 94 ALA A C 1
ATOM 707 O O . ALA A 1 94 ? -58.604 34.782 42.692 1.00 33.88 94 ALA A O 1
ATOM 708 N N . VAL A 1 95 ? -56.613 34.077 43.445 1.00 33.97 95 VAL A N 1
ATOM 709 C CA . VAL A 1 95 ? -56.986 34.019 44.865 1.00 33.97 95 VAL A CA 1
ATOM 710 C C . VAL A 1 95 ? -56.365 35.233 45.544 1.00 33.97 95 VAL A C 1
ATOM 712 O O . VAL A 1 95 ? -55.156 35.321 45.738 1.00 33.97 95 VAL A O 1
ATOM 715 N N . LYS A 1 96 ? -57.217 36.207 45.859 1.00 31.61 96 LYS A N 1
ATOM 716 C CA . LYS A 1 96 ? -56.877 37.409 46.617 1.00 31.61 96 LYS A CA 1
ATOM 717 C C . LYS A 1 96 ? -56.884 37.058 48.106 1.00 31.61 96 LYS A C 1
ATOM 719 O O . LYS A 1 96 ? -57.947 36.782 48.652 1.00 31.61 96 LYS A O 1
ATOM 724 N N . ALA A 1 97 ? -55.717 37.090 48.745 1.00 30.47 97 ALA A N 1
ATOM 725 C CA . ALA A 1 97 ? -55.580 37.079 50.197 1.00 30.47 97 ALA A CA 1
ATOM 726 C C . ALA A 1 97 ? -54.795 38.319 50.648 1.00 30.47 97 ALA A C 1
ATOM 728 O O . ALA A 1 97 ? -53.758 38.673 50.092 1.00 30.47 97 ALA 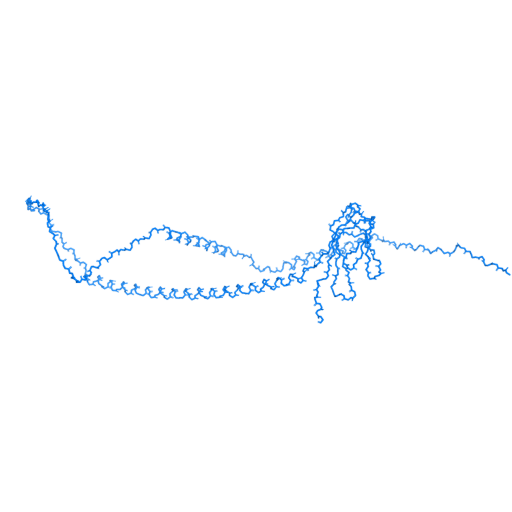A O 1
ATOM 729 N N . GLU 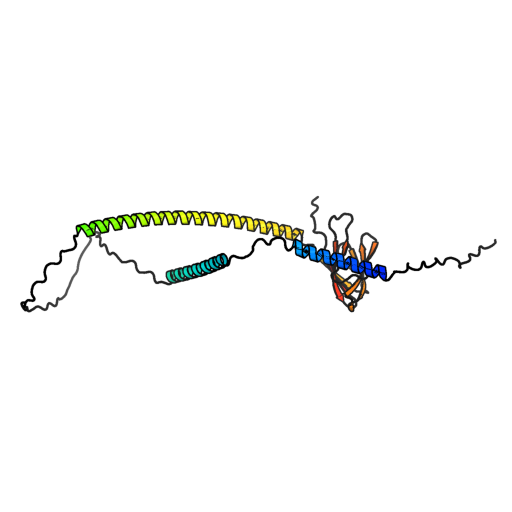A 1 98 ? -55.390 38.992 51.621 1.00 31.86 98 GLU A N 1
ATOM 730 C CA . GLU A 1 98 ? -54.988 40.203 52.333 1.00 31.86 98 GLU A CA 1
ATOM 731 C C . GLU A 1 98 ? -53.534 40.190 52.843 1.00 31.86 98 GLU A C 1
ATOM 733 O O . GLU A 1 98 ? -53.073 39.176 53.369 1.00 31.86 98 GLU A O 1
ATOM 738 N N . PRO A 1 99 ? -52.857 41.353 52.836 1.00 35.53 99 PRO A N 1
ATOM 739 C CA . PRO A 1 99 ? -52.057 41.733 53.992 1.00 35.53 99 PRO A CA 1
ATOM 740 C C . PRO A 1 99 ? -52.526 43.063 54.595 1.00 35.53 99 PRO A C 1
ATOM 742 O O . PRO A 1 99 ? -52.974 43.991 53.921 1.00 35.53 99 PRO A O 1
ATOM 745 N N . ALA A 1 100 ? -52.423 43.114 55.917 1.00 30.47 100 ALA A N 1
ATOM 746 C CA . ALA A 1 100 ? -52.899 44.175 56.779 1.00 30.47 100 ALA A CA 1
ATOM 747 C C . ALA A 1 100 ? -52.169 45.525 56.591 1.00 30.47 100 ALA A C 1
ATOM 749 O O . ALA A 1 100 ? -50.946 45.582 56.568 1.00 30.47 100 ALA A O 1
ATOM 750 N N . LYS A 1 101 ? -52.987 46.591 56.587 1.00 31.06 101 LYS A N 1
ATOM 751 C CA . LYS A 1 101 ? -52.808 47.956 57.140 1.00 31.06 101 LYS A CA 1
ATOM 752 C C . LYS A 1 101 ? -51.552 48.767 56.761 1.00 31.06 101 LYS A C 1
ATOM 754 O O . LYS A 1 101 ? -50.457 48.466 57.218 1.00 31.06 101 LYS A O 1
ATOM 759 N N . THR A 1 102 ? -51.766 49.954 56.167 1.00 28.20 102 THR A N 1
ATOM 760 C CA . THR A 1 102 ? -51.653 51.274 56.851 1.00 28.20 102 THR A CA 1
ATOM 761 C C . THR A 1 102 ? -51.977 52.456 55.901 1.00 28.20 102 THR A C 1
ATOM 763 O O . THR A 1 102 ? -51.461 52.513 54.795 1.00 28.20 102 THR A O 1
ATOM 766 N N . ALA A 1 103 ? -52.798 53.397 56.404 1.00 30.50 103 ALA A N 1
ATOM 767 C CA . ALA A 1 103 ? -53.006 54.816 56.029 1.00 30.50 103 ALA A CA 1
ATOM 768 C C . ALA A 1 103 ? -53.741 55.234 54.719 1.00 30.50 103 ALA A C 1
ATOM 770 O O . ALA A 1 103 ? -53.261 55.066 53.606 1.00 30.50 103 ALA A O 1
ATOM 771 N N . ALA A 1 104 ? -54.896 55.895 54.914 1.00 28.84 104 ALA A N 1
ATOM 772 C CA . ALA A 1 104 ? -55.608 56.830 54.012 1.00 28.84 104 ALA A CA 1
ATOM 773 C C . ALA A 1 104 ? -54.944 58.243 54.042 1.00 28.84 104 ALA A C 1
ATOM 775 O O . ALA A 1 104 ? -53.981 58.373 54.803 1.00 28.84 104 ALA A O 1
ATOM 776 N N . PRO A 1 105 ? -55.432 59.334 53.378 1.00 42.25 105 PRO A N 1
ATOM 777 C CA . PRO A 1 105 ? -56.624 59.555 52.521 1.00 42.25 105 PRO A CA 1
ATOM 778 C C . PRO A 1 105 ? -56.300 60.259 51.166 1.00 42.25 105 PRO A C 1
ATOM 780 O O . PRO A 1 105 ? -55.184 60.702 50.940 1.00 42.25 105 PRO A O 1
ATOM 783 N N . ALA A 1 106 ? -57.170 60.286 50.152 1.00 31.02 106 ALA A N 1
ATOM 784 C CA . ALA A 1 106 ? -58.166 61.326 49.816 1.00 31.02 106 ALA A CA 1
ATOM 785 C C . ALA A 1 106 ? -58.616 60.988 48.367 1.00 31.02 106 ALA A C 1
ATOM 787 O O . ALA A 1 106 ? -57.788 60.544 47.583 1.00 31.02 106 ALA A O 1
ATOM 788 N N . GLY A 1 107 ? -59.869 61.021 47.917 1.00 28.38 107 GLY A N 1
ATOM 789 C CA . GLY A 1 107 ? -60.866 62.085 47.955 1.00 28.38 107 GLY A CA 1
ATOM 790 C C . GLY A 1 107 ? -61.379 62.283 46.512 1.00 28.38 107 GLY A C 1
ATOM 791 O O . GLY A 1 107 ? -60.578 62.519 45.616 1.00 28.38 107 GLY A O 1
ATOM 792 N N . SER A 1 108 ? -62.705 62.196 46.327 1.00 32.34 108 SER A N 1
ATOM 793 C CA . SER A 1 108 ? -63.501 62.743 45.200 1.00 32.34 108 SER A CA 1
ATOM 794 C C . SER A 1 108 ? -63.713 61.907 43.912 1.00 32.34 108 SER A C 1
ATOM 796 O O . SER A 1 108 ? -62.969 62.002 42.946 1.00 32.34 108 SER A O 1
ATOM 798 N N . ALA A 1 109 ? -64.804 61.119 43.923 1.00 35.12 109 ALA A N 1
ATOM 799 C CA . ALA A 1 109 ? -65.992 61.122 43.027 1.00 35.12 109 ALA A CA 1
ATOM 800 C C . ALA A 1 109 ? -65.968 62.017 41.740 1.00 35.12 109 ALA A C 1
ATOM 802 O O . ALA A 1 109 ? -65.347 63.078 41.801 1.00 35.12 109 ALA A O 1
ATOM 803 N N . PRO A 1 110 ? -66.776 61.756 40.660 1.00 47.28 110 PRO A N 1
ATOM 804 C CA . PRO A 1 110 ? -68.189 61.381 40.847 1.00 47.28 110 PRO A CA 1
ATOM 805 C C . PRO A 1 110 ? -69.002 60.668 39.709 1.00 47.28 110 PRO A C 1
ATOM 807 O O . PRO A 1 110 ? -68.558 60.460 38.589 1.00 47.28 110 PRO A O 1
ATOM 810 N N . LEU A 1 111 ? -70.265 60.393 40.082 1.00 40.41 111 LEU A N 1
ATOM 811 C CA . LEU A 1 111 ? -71.547 60.278 39.345 1.00 40.41 111 LEU A CA 1
ATOM 812 C C . LEU A 1 111 ? -71.962 59.011 38.557 1.00 40.41 111 LEU A C 1
ATOM 814 O O . LEU A 1 111 ? -71.488 58.690 37.474 1.00 40.41 111 LEU A O 1
ATOM 818 N N . LEU A 1 112 ? -73.028 58.412 39.106 1.00 39.94 112 LEU A N 1
ATOM 819 C CA . LEU A 1 112 ? -73.954 57.414 38.567 1.00 39.94 112 LEU A CA 1
ATOM 820 C C . LEU A 1 112 ? -74.827 57.951 37.420 1.00 39.94 112 LEU A C 1
ATOM 822 O O . LEU A 1 112 ? -75.276 59.098 37.453 1.00 39.94 112 LEU A O 1
ATOM 826 N N . ARG A 1 113 ? -75.236 57.057 36.510 1.00 41.06 113 ARG A N 1
ATOM 827 C CA . ARG A 1 113 ? -76.469 57.216 35.725 1.00 41.06 113 ARG A CA 1
ATOM 828 C C . ARG A 1 113 ? -77.327 55.956 35.842 1.00 41.06 113 ARG A C 1
ATOM 830 O O . ARG A 1 113 ? -77.002 54.911 35.294 1.00 41.06 113 ARG A O 1
ATOM 837 N N . VAL A 1 114 ? -78.432 56.100 36.566 1.00 36.97 114 VAL A N 1
ATOM 838 C CA . VAL A 1 114 ? -79.554 55.157 36.646 1.00 36.97 114 VAL A CA 1
ATOM 839 C C . VAL A 1 114 ? -80.559 55.516 35.550 1.00 36.97 114 VAL A C 1
ATOM 841 O O . VAL A 1 114 ? -80.818 56.699 35.316 1.00 36.97 114 VAL A O 1
ATOM 844 N N . ARG A 1 115 ? -81.171 54.516 34.909 1.00 40.06 115 ARG A N 1
ATOM 845 C CA . ARG A 1 115 ? -82.437 54.695 34.187 1.00 40.06 115 ARG A CA 1
ATOM 846 C C . ARG A 1 115 ? -83.370 53.531 34.519 1.00 40.06 115 ARG A C 1
ATOM 848 O O . ARG A 1 115 ? -83.017 52.380 34.300 1.00 40.06 115 ARG A O 1
ATOM 855 N N . ASN A 1 116 ? -84.535 53.875 35.064 1.00 38.06 116 ASN A N 1
ATOM 856 C CA . ASN A 1 116 ? -85.579 52.970 35.540 1.00 38.06 116 ASN A CA 1
ATOM 857 C C . ASN A 1 116 ? -86.800 52.950 34.593 1.00 38.06 116 ASN A C 1
ATOM 859 O O . ASN A 1 116 ? -87.141 53.989 34.025 1.00 38.06 116 ASN A O 1
ATOM 863 N N . SER A 1 117 ? -87.487 51.793 34.600 1.00 35.88 117 SER A N 1
ATOM 864 C CA . SER A 1 117 ? -88.940 51.540 34.393 1.00 35.88 117 SER A CA 1
ATOM 865 C C . SER A 1 117 ? -89.501 51.524 32.955 1.00 35.88 117 SER A C 1
ATOM 867 O O . SER A 1 117 ? -88.951 52.244 32.124 1.00 35.88 117 SER A O 1
ATOM 869 N N . PRO A 1 118 ? -90.630 50.814 32.643 1.00 47.81 118 PRO A N 1
ATOM 870 C CA . PRO A 1 118 ? -91.667 50.193 33.513 1.00 47.81 118 PRO A CA 1
ATOM 871 C C . PRO A 1 118 ? -92.118 48.737 33.114 1.00 47.81 118 PRO A C 1
ATOM 873 O O . PRO A 1 118 ? -91.543 48.162 32.192 1.00 47.81 118 PRO A O 1
ATOM 876 N N . PRO A 1 119 ? -93.101 48.106 33.815 1.00 48.06 119 PRO A N 1
ATOM 877 C CA . PRO A 1 119 ? -93.386 46.662 33.770 1.00 48.06 119 PRO A CA 1
ATOM 878 C C . PRO A 1 119 ? -94.515 46.274 32.793 1.00 48.06 119 PRO A C 1
ATOM 880 O O . PRO A 1 119 ? -95.439 47.051 32.570 1.00 48.06 119 PRO A O 1
ATOM 883 N N . ALA A 1 120 ? -94.501 45.035 32.289 1.00 36.84 120 ALA A N 1
ATOM 884 C CA . ALA A 1 120 ? -95.662 44.401 31.659 1.00 36.84 120 ALA A CA 1
ATOM 885 C C . ALA A 1 120 ? -95.832 42.971 32.197 1.00 36.84 120 ALA A C 1
ATOM 887 O O . ALA A 1 120 ? -94.915 42.154 32.141 1.00 36.84 120 ALA A O 1
ATOM 888 N N . GLN A 1 121 ? -97.005 42.717 32.775 1.00 45.91 121 GLN A N 1
ATOM 889 C CA . GLN A 1 121 ? -97.447 41.426 33.298 1.00 45.91 121 GLN A CA 1
ATOM 890 C C . GLN A 1 121 ? -97.833 40.437 32.169 1.00 45.91 121 GLN A C 1
ATOM 892 O O . GLN A 1 121 ? -98.022 40.851 31.026 1.00 45.91 121 GLN A O 1
ATOM 897 N N . PRO A 1 122 ? -97.925 39.131 32.484 1.00 47.50 122 PRO A N 1
ATOM 898 C CA . PRO A 1 122 ? -97.723 38.018 31.557 1.00 47.50 122 PRO A CA 1
ATOM 899 C C . PRO A 1 122 ? -99.015 37.493 30.908 1.00 47.50 122 PRO A C 1
ATOM 901 O O . PRO A 1 122 ? -100.085 37.536 31.512 1.00 47.50 122 PRO A O 1
ATOM 904 N N . GLN A 1 123 ? -98.897 36.899 29.715 1.00 40.81 123 GLN A N 1
ATOM 905 C CA . GLN A 1 123 ? -99.906 35.991 29.153 1.00 40.81 123 GLN A CA 1
ATOM 906 C C . GLN A 1 123 ? -99.294 34.607 28.911 1.00 40.81 123 GLN A C 1
ATOM 908 O O . GLN A 1 123 ? -98.181 34.472 28.407 1.00 40.81 123 GLN A O 1
ATOM 913 N N . ALA A 1 124 ? -100.022 33.599 29.385 1.00 42.75 124 ALA A N 1
ATOM 914 C CA . ALA A 1 124 ? -99.567 32.254 29.700 1.00 42.75 124 ALA A CA 1
ATOM 915 C C . ALA A 1 124 ? -99.439 31.315 28.487 1.00 42.75 124 ALA A C 1
ATOM 917 O O . ALA A 1 124 ? -100.293 31.310 27.603 1.00 42.75 124 ALA A O 1
ATOM 918 N N . ALA A 1 125 ? -98.432 30.437 28.534 1.00 41.31 125 ALA A N 1
ATOM 919 C CA . ALA A 1 125 ? -98.415 29.148 27.842 1.00 41.31 125 ALA A CA 1
ATOM 920 C C . ALA A 1 125 ? -98.543 28.015 28.894 1.00 41.31 125 ALA A C 1
ATOM 922 O O . ALA A 1 125 ? -98.041 28.180 30.009 1.00 41.31 125 ALA A O 1
ATOM 923 N N . PRO A 1 126 ? -99.244 26.904 28.592 1.00 53.34 126 PRO A N 1
ATOM 924 C CA . PRO A 1 126 ? -99.617 25.871 29.567 1.00 53.34 126 PRO A CA 1
ATOM 925 C C . PRO A 1 126 ? -98.419 25.058 30.103 1.00 53.34 126 PRO A C 1
ATOM 927 O O . PRO A 1 126 ? -97.386 24.972 29.437 1.00 53.34 126 PRO A O 1
ATOM 930 N N . PRO A 1 127 ? -98.543 24.446 31.299 1.00 45.44 127 PRO A N 1
ATOM 931 C CA . PRO A 1 127 ? -97.428 23.803 31.987 1.00 45.44 127 PRO A CA 1
ATOM 932 C C . PRO A 1 127 ? -96.974 22.530 31.263 1.00 45.44 127 PRO A C 1
ATOM 934 O O . PRO A 1 127 ? -97.722 21.559 31.155 1.00 45.44 127 PRO A O 1
ATOM 937 N N . ALA A 1 128 ? -95.718 22.520 30.815 1.00 51.41 128 ALA A N 1
ATOM 938 C CA . ALA A 1 128 ? -95.004 21.283 30.531 1.00 51.41 128 ALA A CA 1
ATOM 939 C C . ALA A 1 128 ? -94.712 20.568 31.860 1.00 51.41 128 ALA A C 1
ATOM 941 O O . ALA A 1 128 ? -94.276 21.192 32.829 1.00 51.41 128 ALA A O 1
ATOM 942 N N . ALA A 1 129 ? -94.989 19.265 31.906 1.00 49.94 129 ALA A N 1
ATOM 943 C CA . ALA A 1 129 ? -94.751 18.415 33.066 1.00 49.94 129 ALA A CA 1
ATOM 944 C C . ALA A 1 129 ? -93.283 18.497 33.545 1.00 49.94 129 ALA A C 1
ATOM 946 O O . ALA A 1 129 ? -92.380 18.613 32.712 1.00 49.94 129 ALA A O 1
ATOM 947 N N . PRO A 1 130 ? -93.017 18.418 34.863 1.00 51.25 130 PRO A N 1
ATOM 948 C CA . PRO A 1 130 ? -91.657 18.464 35.383 1.00 51.25 130 PRO A CA 1
ATOM 949 C C . PRO A 1 130 ? -90.860 17.248 34.895 1.00 51.25 130 PRO A C 1
ATOM 951 O O . PRO A 1 130 ? -91.189 16.105 35.210 1.00 51.25 130 PRO A O 1
ATOM 954 N N . GLN A 1 131 ? -89.796 17.501 34.132 1.00 58.41 131 GLN A N 1
ATOM 955 C CA . GLN A 1 131 ? -88.735 16.518 33.928 1.00 58.41 131 GLN A CA 1
ATOM 956 C C . GLN A 1 131 ? -88.074 16.263 35.294 1.00 58.41 131 GLN A C 1
ATOM 958 O O . GLN A 1 131 ? -87.751 17.235 35.984 1.00 58.41 131 GLN A O 1
ATOM 963 N N . PRO A 1 132 ? -87.895 15.002 35.729 1.00 53.72 132 PRO A N 1
ATOM 964 C CA . PRO A 1 132 ? -87.200 14.721 36.977 1.00 53.72 132 PRO A CA 1
ATOM 965 C C . PRO A 1 132 ? -85.767 15.255 36.876 1.00 53.72 132 PRO A C 1
ATOM 967 O O . PRO A 1 132 ? -85.050 14.958 35.921 1.00 53.72 132 PRO A O 1
ATOM 970 N N . ALA A 1 133 ? -85.371 16.087 37.843 1.00 58.09 133 ALA A N 1
ATOM 971 C CA . ALA A 1 133 ? -84.004 16.579 37.950 1.00 58.09 133 ALA A CA 1
ATOM 972 C C . ALA A 1 133 ? -83.042 15.379 38.051 1.00 58.09 133 ALA A C 1
ATOM 974 O O . ALA A 1 133 ? -83.367 14.422 38.760 1.00 58.09 133 ALA A O 1
ATOM 975 N N . PRO A 1 134 ? -81.887 15.393 37.359 1.00 60.56 134 PRO A N 1
ATOM 976 C CA . PRO A 1 134 ? -80.908 14.326 37.501 1.00 60.56 134 PRO A CA 1
ATOM 977 C C . PRO A 1 134 ? -80.496 14.217 38.973 1.00 60.56 134 PRO A C 1
ATOM 979 O O . PRO A 1 134 ? -80.239 15.228 39.630 1.00 60.56 134 PRO A O 1
ATOM 982 N N . ASP A 1 135 ? -80.492 12.991 39.495 1.00 68.75 135 ASP A N 1
ATOM 983 C CA . ASP A 1 135 ? -80.201 12.721 40.898 1.00 68.75 135 ASP A CA 1
ATOM 984 C C . ASP A 1 135 ? -78.758 13.143 41.201 1.00 68.75 135 ASP A C 1
ATOM 986 O O . ASP A 1 135 ? -77.788 12.534 40.746 1.00 68.75 135 ASP A O 1
ATOM 990 N N . VAL A 1 136 ? -78.615 14.233 41.951 1.00 68.25 136 VAL A N 1
ATOM 991 C CA . VAL A 1 136 ? -77.329 14.812 42.360 1.00 68.25 136 VAL A CA 1
ATOM 992 C C . VAL A 1 136 ? -76.439 13.806 43.095 1.00 68.25 136 VAL A C 1
ATOM 994 O O . VAL A 1 136 ? -75.215 13.950 43.074 1.00 68.25 136 VAL A O 1
ATOM 997 N N . ASN A 1 137 ? -77.019 12.759 43.691 1.00 71.00 137 ASN A N 1
ATOM 998 C CA . ASN A 1 137 ? -76.250 11.675 44.295 1.00 71.00 137 ASN A CA 1
ATOM 999 C C . ASN A 1 137 ? -75.580 10.778 43.247 1.00 71.00 137 ASN A C 1
ATOM 1001 O O . ASN A 1 137 ? -74.419 10.420 43.428 1.00 71.00 137 ASN A O 1
ATOM 1005 N N . ALA A 1 138 ? -76.249 10.488 42.127 1.00 71.00 138 ALA A N 1
ATOM 1006 C CA . ALA A 1 138 ? -75.683 9.677 41.048 1.00 71.00 138 ALA A CA 1
ATOM 1007 C C . ALA A 1 138 ? -74.482 10.377 40.384 1.00 71.00 138 ALA A C 1
ATOM 1009 O O . ALA A 1 138 ? -73.434 9.762 40.194 1.00 71.00 138 ALA A O 1
ATOM 1010 N N . LEU A 1 139 ? -74.588 11.690 40.140 1.00 72.31 139 LEU A N 1
ATOM 1011 C CA . LEU A 1 139 ? -73.481 12.515 39.630 1.00 72.31 139 LEU A CA 1
ATOM 1012 C C . LEU A 1 139 ? -72.290 12.578 40.599 1.00 72.31 139 LEU A C 1
ATOM 1014 O O . LEU A 1 139 ? -71.136 12.621 40.168 1.00 72.31 139 LEU A O 1
ATOM 1018 N N . ARG A 1 140 ? -72.549 12.582 41.913 1.00 72.88 140 ARG A N 1
ATOM 1019 C CA . ARG A 1 140 ? -71.491 12.593 42.932 1.00 72.88 140 ARG A CA 1
ATOM 1020 C C . ARG A 1 140 ? -70.726 11.272 42.963 1.00 72.88 140 ARG A C 1
ATOM 1022 O O . ARG A 1 140 ? -69.500 11.288 43.000 1.00 72.88 140 ARG A O 1
ATOM 1029 N N . GLU A 1 141 ? -71.428 10.145 42.891 1.00 76.88 141 GLU A N 1
ATOM 1030 C CA . GLU A 1 141 ? -70.792 8.826 42.814 1.00 76.88 141 GLU A CA 1
ATOM 1031 C C . GLU A 1 141 ? -69.972 8.647 41.531 1.00 76.88 141 GLU A C 1
ATOM 1033 O O . GLU A 1 141 ? -68.892 8.056 41.549 1.00 76.88 141 GLU A O 1
ATOM 1038 N N . GLU A 1 142 ? -70.461 9.166 40.407 1.00 75.31 142 GLU A N 1
ATOM 1039 C CA . GLU A 1 142 ? -69.762 9.109 39.123 1.00 75.31 142 GLU A CA 1
ATOM 1040 C C . GLU A 1 142 ? -68.498 9.987 39.124 1.00 75.31 142 GLU A C 1
ATOM 1042 O O . GLU A 1 142 ? -67.436 9.551 38.674 1.00 75.31 142 GLU A O 1
ATOM 1047 N N . GLY A 1 143 ? -68.566 11.172 39.742 1.00 76.81 143 GLY A N 1
ATOM 1048 C CA . GLY A 1 143 ? -67.404 12.031 39.980 1.00 76.81 143 GLY A CA 1
ATOM 1049 C C . GLY A 1 143 ? -66.361 11.398 40.909 1.00 76.81 143 GLY A C 1
ATOM 1050 O O . GLY A 1 143 ? -65.162 11.491 40.644 1.00 76.81 143 GLY A O 1
ATOM 1051 N N . GLU A 1 144 ? -66.791 10.703 41.964 1.00 79.81 144 GLU A N 1
ATOM 1052 C CA . GLU A 1 144 ? -65.891 9.967 42.864 1.00 79.81 144 GLU A CA 1
ATOM 1053 C C . GLU A 1 144 ? -65.197 8.795 42.148 1.00 79.81 144 GLU A C 1
ATOM 1055 O O . GLU A 1 144 ? -63.984 8.607 42.302 1.00 79.81 144 GLU A O 1
ATOM 1060 N N . ARG A 1 145 ? -65.920 8.061 41.289 1.00 80.62 145 ARG A N 1
ATOM 1061 C CA . ARG A 1 145 ? -65.336 7.010 40.436 1.00 80.62 145 ARG A CA 1
ATOM 1062 C C . ARG A 1 145 ? -64.319 7.590 39.448 1.00 80.62 145 ARG A C 1
ATOM 1064 O O . ARG A 1 145 ? -63.209 7.062 39.369 1.00 80.62 145 ARG A O 1
ATOM 1071 N N . ALA A 1 146 ? -64.631 8.701 38.782 1.00 78.69 146 ALA A N 1
ATOM 1072 C CA . ALA A 1 146 ? -63.708 9.373 37.862 1.00 78.69 146 ALA A CA 1
ATOM 1073 C C . ALA A 1 146 ? -62.446 9.907 38.569 1.00 78.69 146 ALA A C 1
ATOM 1075 O O . ALA A 1 146 ? -61.333 9.791 38.059 1.00 78.69 146 ALA A O 1
ATOM 1076 N N . LEU A 1 147 ? -62.579 10.446 39.783 1.00 83.75 147 LEU A N 1
ATOM 1077 C CA . LEU A 1 147 ? -61.431 10.876 40.591 1.00 83.75 147 LEU A CA 1
ATOM 1078 C C . LEU A 1 147 ? -60.539 9.695 40.994 1.00 83.75 147 LEU A C 1
ATOM 1080 O O . LEU A 1 147 ? -59.313 9.828 41.024 1.00 83.75 147 LEU A O 1
ATOM 1084 N N . SER A 1 148 ? -61.138 8.541 41.293 1.00 83.81 148 SER A N 1
ATOM 1085 C CA . SER A 1 148 ? -60.387 7.326 41.617 1.00 83.81 148 SER A CA 1
ATOM 1086 C C . SER A 1 148 ? -59.628 6.767 40.407 1.00 83.81 148 SER A C 1
ATOM 1088 O O . SER A 1 148 ? -58.459 6.405 40.548 1.00 83.81 148 SER A O 1
ATOM 1090 N N . SER A 1 149 ? -60.232 6.787 39.212 1.00 84.50 149 SER A N 1
ATOM 1091 C CA . SER A 1 149 ? -59.576 6.334 37.983 1.00 84.50 149 SER A CA 1
ATOM 1092 C C . SER A 1 149 ? -58.445 7.275 37.576 1.00 84.50 149 SER A C 1
ATOM 1094 O O . SER A 1 149 ? -57.343 6.806 37.327 1.00 84.50 149 SER A O 1
ATOM 1096 N N . ILE A 1 150 ? -58.650 8.596 37.647 1.00 86.06 150 ILE A N 1
ATOM 1097 C CA . ILE A 1 150 ? -57.594 9.581 37.356 1.00 86.06 150 ILE A CA 1
ATOM 1098 C C . ILE A 1 150 ? -56.402 9.405 38.305 1.00 86.06 150 ILE A C 1
ATOM 1100 O O . ILE A 1 150 ? -55.253 9.465 37.873 1.00 86.06 150 ILE A O 1
ATOM 1104 N N . ARG A 1 151 ? -56.637 9.158 39.601 1.00 81.50 151 ARG A N 1
ATOM 1105 C CA . ARG A 1 151 ? -55.543 8.881 40.550 1.00 81.50 151 ARG A CA 1
ATOM 1106 C C . ARG A 1 151 ? -54.786 7.602 40.197 1.00 81.50 151 ARG A C 1
ATOM 1108 O O . ARG A 1 151 ? -53.560 7.591 40.292 1.00 81.50 151 ARG A O 1
ATOM 1115 N N . SER A 1 152 ? -55.500 6.558 39.782 1.00 87.44 152 SER A N 1
ATOM 1116 C CA . SER A 1 152 ? -54.896 5.308 39.312 1.00 87.44 152 SER A CA 1
ATOM 1117 C C . SER A 1 152 ? -54.063 5.526 38.047 1.00 87.44 152 SER A C 1
ATOM 1119 O O . SER A 1 152 ? -52.919 5.083 37.984 1.00 87.44 152 SER A O 1
ATOM 1121 N N . ASP A 1 153 ? -54.588 6.270 37.075 1.00 82.81 153 ASP A N 1
ATOM 1122 C CA . ASP A 1 153 ? -53.908 6.565 35.813 1.00 82.81 153 ASP A CA 1
ATOM 1123 C C . ASP A 1 153 ? -52.656 7.416 36.034 1.00 82.81 153 ASP A C 1
ATOM 1125 O O . ASP A 1 153 ? -51.616 7.162 35.428 1.00 82.81 153 ASP A O 1
ATOM 1129 N N . VAL A 1 154 ? -52.706 8.390 36.949 1.00 89.75 154 VAL A N 1
ATOM 1130 C CA . VAL A 1 154 ? -51.534 9.193 37.330 1.00 89.75 154 VAL A CA 1
ATOM 1131 C C . VAL A 1 154 ? -50.470 8.327 38.004 1.00 89.75 154 VAL A C 1
ATOM 1133 O O . VAL A 1 154 ? -49.291 8.458 37.672 1.00 89.75 154 VAL A O 1
ATOM 1136 N N . ALA A 1 155 ? -50.856 7.416 38.901 1.00 86.12 155 ALA A N 1
ATOM 1137 C CA . ALA A 1 155 ? -49.917 6.490 39.534 1.00 86.12 155 ALA A CA 1
ATOM 1138 C C . ALA A 1 155 ? -49.281 5.532 38.508 1.00 86.12 155 ALA A C 1
ATOM 1140 O O . ALA A 1 155 ? -48.061 5.355 38.501 1.00 86.12 155 ALA A O 1
ATOM 1141 N N . ALA A 1 156 ? -50.081 4.984 37.589 1.00 88.56 156 ALA A N 1
ATOM 1142 C CA . ALA A 1 156 ? -49.598 4.140 36.498 1.00 88.56 156 ALA A CA 1
ATOM 1143 C C . ALA A 1 156 ? -48.663 4.915 35.554 1.00 88.56 156 ALA A C 1
ATOM 1145 O O . ALA A 1 156 ? -47.612 4.412 35.159 1.00 88.56 156 ALA A O 1
ATOM 1146 N N . THR A 1 157 ? -48.999 6.170 35.251 1.00 82.94 157 THR A N 1
ATOM 1147 C CA . THR A 1 157 ? -48.172 7.058 34.427 1.00 82.94 157 THR A CA 1
ATOM 1148 C C . THR A 1 157 ? -46.833 7.338 35.108 1.00 82.94 157 THR A C 1
ATOM 1150 O O . THR A 1 157 ? -45.791 7.224 34.470 1.00 82.94 157 THR A O 1
ATOM 1153 N N . GLN A 1 158 ? -46.817 7.636 36.411 1.00 84.25 158 GLN A N 1
ATOM 1154 C CA . GLN A 1 158 ? -45.572 7.833 37.166 1.00 84.25 158 GLN A CA 1
ATOM 1155 C C . GLN A 1 158 ? -44.682 6.584 37.156 1.00 84.25 158 GLN A C 1
ATOM 1157 O O . GLN A 1 158 ? -43.473 6.697 36.953 1.00 84.25 158 GLN A O 1
ATOM 1162 N N . GLN A 1 159 ? -45.269 5.396 37.311 1.00 90.06 159 GLN A N 1
ATOM 1163 C CA . GLN A 1 159 ? -44.529 4.135 37.220 1.00 90.06 159 GLN A CA 1
ATOM 1164 C C . GLN A 1 159 ? -43.946 3.906 35.819 1.00 90.06 159 GLN A C 1
ATOM 1166 O O . GLN A 1 159 ? -42.796 3.487 35.691 1.00 90.06 159 GLN A O 1
ATOM 1171 N N . GLN A 1 160 ? -44.699 4.224 34.763 1.00 86.38 160 GLN A N 1
ATOM 1172 C CA . GLN A 1 160 ? -44.209 4.142 33.384 1.00 86.38 160 GLN A CA 1
ATOM 1173 C C . GLN A 1 160 ? -43.073 5.136 33.110 1.00 86.38 160 GLN A C 1
ATOM 1175 O O . GLN A 1 160 ? -42.108 4.780 32.432 1.00 86.38 160 GLN A O 1
ATOM 1180 N N . TRP A 1 161 ? -43.141 6.352 33.661 1.00 88.44 161 TRP A N 1
ATOM 1181 C CA . TRP A 1 161 ? -42.052 7.330 33.574 1.00 88.44 161 TRP A CA 1
ATOM 1182 C C . TRP A 1 161 ? -40.790 6.845 34.282 1.00 88.44 161 TRP A C 1
ATOM 1184 O O . TRP A 1 161 ? -39.719 6.917 33.686 1.00 88.44 161 TRP A O 1
ATOM 1194 N N . ALA A 1 162 ? -40.911 6.300 35.496 1.00 84.88 162 ALA A N 1
ATOM 1195 C CA . ALA A 1 162 ? -39.777 5.729 36.224 1.00 84.88 162 ALA A CA 1
ATOM 1196 C C . ALA A 1 162 ? -39.133 4.576 35.436 1.00 84.88 162 ALA A C 1
ATOM 1198 O O . ALA A 1 162 ? -37.936 4.602 35.165 1.00 84.88 162 ALA A O 1
ATOM 1199 N N . ALA A 1 163 ? -39.943 3.637 34.937 1.00 88.56 163 ALA A N 1
ATOM 1200 C CA . ALA A 1 163 ? -39.450 2.524 34.126 1.00 88.56 163 ALA A CA 1
ATOM 1201 C C . ALA A 1 163 ? -38.794 2.984 32.809 1.00 88.56 163 ALA A C 1
ATOM 1203 O O . ALA A 1 163 ? -37.858 2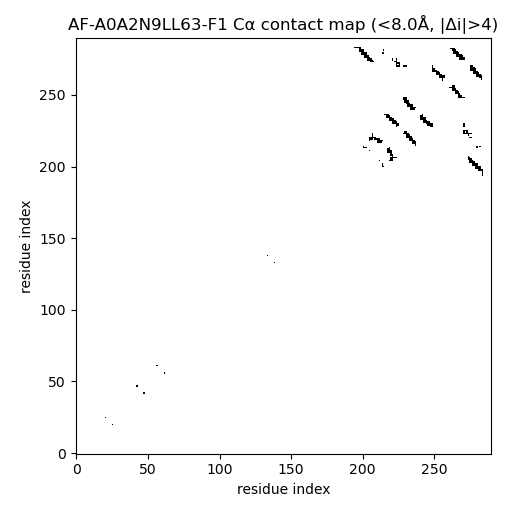.352 32.319 1.00 88.56 163 ALA A O 1
ATOM 1204 N N . THR A 1 164 ? -39.281 4.075 32.213 1.00 84.06 164 THR A N 1
ATOM 1205 C CA . THR A 1 164 ? -38.690 4.649 30.995 1.00 84.06 164 THR A CA 1
ATOM 1206 C C . THR A 1 164 ? -37.377 5.366 31.300 1.00 84.06 164 THR A C 1
ATOM 1208 O O . THR A 1 164 ? -36.427 5.224 30.533 1.00 84.06 164 THR A O 1
ATOM 1211 N N . ALA A 1 165 ? -37.298 6.083 32.423 1.00 83.88 165 ALA A N 1
ATOM 1212 C CA . ALA A 1 165 ? -36.072 6.722 32.889 1.00 83.88 165 ALA A CA 1
ATOM 1213 C C . ALA A 1 165 ? -34.978 5.684 33.177 1.00 83.88 165 ALA A C 1
ATOM 1215 O O . ALA A 1 165 ? -33.854 5.856 32.711 1.00 83.88 165 ALA A O 1
ATOM 1216 N N . ASP A 1 166 ? -35.321 4.570 33.830 1.00 91.56 166 ASP A N 1
ATOM 1217 C CA . ASP A 1 166 ? -34.383 3.472 34.094 1.00 91.56 166 ASP A CA 1
ATOM 1218 C C . ASP A 1 166 ? -33.883 2.828 32.795 1.00 91.56 166 ASP A C 1
ATOM 1220 O O . ASP A 1 166 ? -32.685 2.607 32.616 1.00 91.56 166 ASP A O 1
ATOM 1224 N N . ARG A 1 167 ? -34.785 2.573 31.835 1.00 87.88 167 ARG A N 1
ATOM 1225 C CA . ARG A 1 167 ? -34.403 2.060 30.508 1.00 87.88 167 ARG A CA 1
ATOM 1226 C C . ARG A 1 167 ? -33.473 3.021 29.778 1.00 87.88 167 ARG A C 1
ATOM 1228 O O . ARG A 1 167 ? -32.498 2.566 29.188 1.00 87.88 167 ARG A O 1
ATOM 1235 N N . LEU A 1 168 ? -33.755 4.323 29.817 1.00 87.06 168 LEU A N 1
ATOM 1236 C CA . LEU A 1 168 ? -32.904 5.325 29.180 1.00 87.06 168 LEU A CA 1
ATOM 1237 C C . LEU A 1 168 ? -31.539 5.409 29.873 1.00 87.06 168 LEU A C 1
ATOM 1239 O O . LEU A 1 168 ? -30.525 5.460 29.187 1.00 87.06 168 LEU A O 1
ATOM 1243 N N . GLY A 1 169 ? -31.501 5.342 31.206 1.00 85.62 169 GLY A N 1
ATOM 1244 C CA . GLY A 1 169 ? -30.261 5.279 31.980 1.00 85.62 169 GLY A CA 1
ATOM 1245 C C . GLY A 1 169 ? -29.402 4.069 31.608 1.00 85.62 169 GLY A C 1
ATOM 1246 O O . GLY A 1 169 ? -28.208 4.220 31.359 1.00 85.62 169 GLY A O 1
ATOM 1247 N N . ASN A 1 170 ? -30.017 2.891 31.473 1.00 89.38 170 ASN A N 1
ATOM 1248 C CA . ASN A 1 170 ? -29.325 1.673 31.048 1.00 89.38 170 ASN A CA 1
ATOM 1249 C C . ASN A 1 170 ? -28.789 1.779 29.614 1.00 89.38 170 ASN A C 1
ATOM 1251 O O . ASN A 1 170 ? -27.647 1.407 29.364 1.00 89.38 170 ASN A O 1
ATOM 1255 N N . VAL A 1 171 ? -29.584 2.316 28.681 1.00 88.69 171 VAL A N 1
ATOM 1256 C CA . VAL A 1 171 ? -29.153 2.519 27.287 1.00 88.69 171 VAL A CA 1
ATOM 1257 C C . VAL A 1 171 ? -28.009 3.526 27.205 1.00 88.69 171 VAL A C 1
ATOM 1259 O O . VAL A 1 171 ? -27.067 3.300 26.458 1.00 88.69 171 VAL A O 1
ATOM 1262 N N . VAL A 1 172 ? -28.051 4.612 27.979 1.00 83.94 172 VAL A N 1
ATOM 1263 C CA . VAL A 1 172 ? -26.951 5.587 28.040 1.00 83.94 172 VAL A CA 1
ATOM 1264 C C . VAL A 1 172 ? -25.694 4.955 28.641 1.00 83.94 172 VAL A C 1
ATOM 1266 O O . VAL A 1 172 ? -24.601 5.189 28.135 1.00 83.94 172 VAL A O 1
ATOM 1269 N N . GLY A 1 173 ? -25.834 4.130 29.682 1.00 86.44 173 GLY A N 1
ATOM 1270 C CA . GLY A 1 173 ? -24.717 3.387 30.268 1.00 86.44 173 GLY A CA 1
ATOM 1271 C C . GLY A 1 173 ? -24.051 2.440 29.268 1.00 86.44 173 GLY A C 1
ATOM 1272 O O . GLY A 1 173 ? -22.835 2.491 29.104 1.00 86.44 173 GLY A O 1
ATOM 1273 N N . GLU A 1 174 ? -24.853 1.647 28.558 1.00 85.81 174 GLU A N 1
ATOM 1274 C CA . GLU A 1 174 ? -24.386 0.727 27.513 1.00 85.81 174 GLU A CA 1
ATOM 1275 C C . GLU A 1 174 ? -23.797 1.469 26.304 1.00 85.81 174 GLU A C 1
ATOM 1277 O O . GLU A 1 174 ? -22.797 1.063 25.723 1.00 85.81 174 GLU A O 1
ATOM 1282 N N . LEU A 1 175 ? -24.376 2.607 25.923 1.00 76.56 175 LEU A N 1
ATOM 1283 C CA . LEU A 1 175 ? -23.835 3.407 24.832 1.00 76.56 175 LEU A CA 1
ATOM 1284 C C . LEU A 1 175 ? -22.475 4.001 25.214 1.00 76.56 175 LEU A C 1
ATOM 1286 O O . LEU A 1 175 ? -21.575 4.046 24.380 1.00 76.56 175 LEU A O 1
ATOM 1290 N N . ASN A 1 176 ? -22.301 4.421 26.468 1.00 79.56 176 ASN A N 1
ATOM 1291 C CA . ASN A 1 176 ? -21.023 4.923 26.966 1.00 79.56 176 ASN A CA 1
ATOM 1292 C C . ASN A 1 176 ? -19.952 3.822 27.019 1.00 79.56 176 ASN A C 1
ATOM 1294 O O . ASN A 1 176 ? -18.811 4.083 26.637 1.00 79.56 176 ASN A O 1
ATOM 1298 N N . SER A 1 177 ? -20.293 2.599 27.447 1.00 85.38 177 SER A N 1
ATOM 1299 C CA . SER A 1 177 ? -19.347 1.471 27.400 1.00 85.38 177 SER A CA 1
ATOM 1300 C C . SER A 1 177 ? -18.967 1.126 25.961 1.00 85.38 177 SER A C 1
ATOM 1302 O O . SER A 1 177 ? -17.782 0.969 25.671 1.00 85.38 177 SER A O 1
ATOM 1304 N N . GLN A 1 178 ? -19.934 1.109 25.041 1.00 80.81 178 GLN A N 1
ATOM 1305 C CA . GLN A 1 178 ? -19.667 0.895 23.618 1.00 80.81 178 GLN A CA 1
ATOM 1306 C C . GLN A 1 178 ? -18.771 1.984 23.025 1.00 80.81 178 GLN A C 1
ATOM 1308 O O . GLN A 1 178 ? -17.834 1.661 22.300 1.00 80.81 178 GLN A O 1
ATOM 1313 N N . HIS A 1 179 ? -18.995 3.260 23.353 1.00 71.06 179 HIS A N 1
ATOM 1314 C CA . HIS A 1 179 ? -18.105 4.341 22.913 1.00 71.06 179 HIS A CA 1
ATOM 1315 C C . HIS A 1 179 ? -16.674 4.125 23.420 1.00 71.06 179 HIS A C 1
ATOM 1317 O O . HIS A 1 179 ? -15.733 4.254 22.642 1.00 71.06 179 HIS A O 1
ATOM 1323 N N . GLN A 1 180 ? -16.500 3.707 24.677 1.00 75.50 180 GLN A N 1
ATOM 1324 C CA . GLN A 1 180 ? -15.178 3.417 25.238 1.00 75.50 180 GLN A CA 1
ATOM 1325 C C . GLN A 1 180 ? -14.484 2.229 24.544 1.00 75.50 180 GLN A C 1
ATOM 1327 O O . GLN A 1 180 ? -13.271 2.248 24.329 1.00 75.50 180 GLN A O 1
ATOM 1332 N N . GLU A 1 181 ? -15.226 1.178 24.193 1.00 82.19 181 GLU A N 1
ATOM 1333 C CA . GLU A 1 181 ? -14.687 0.049 23.425 1.00 82.19 181 GLU A CA 1
ATOM 1334 C C . GLU A 1 181 ? -14.327 0.447 21.992 1.00 82.19 181 GLU A C 1
ATOM 1336 O O . GLU A 1 181 ? -13.291 0.016 21.482 1.00 82.19 181 GLU A O 1
ATOM 1341 N N . ILE A 1 182 ? -15.134 1.304 21.363 1.00 70.62 182 ILE A N 1
ATOM 1342 C CA . ILE A 1 182 ? -14.861 1.860 20.036 1.00 70.62 182 ILE A CA 1
ATOM 1343 C C . ILE A 1 182 ? -13.590 2.712 20.065 1.00 70.62 182 ILE A C 1
ATOM 1345 O O . ILE A 1 182 ? -12.749 2.545 19.188 1.00 70.62 182 ILE A O 1
ATOM 1349 N N . GLU A 1 183 ? -13.404 3.574 21.066 1.00 72.75 183 GLU A N 1
ATOM 1350 C CA . GLU A 1 183 ? -12.183 4.378 21.229 1.00 72.75 183 GLU A CA 1
ATOM 1351 C C . GLU A 1 183 ? -10.944 3.490 21.395 1.00 72.75 183 GLU A C 1
ATOM 1353 O O . GLU A 1 183 ? -9.959 3.661 20.680 1.00 72.75 183 GLU A O 1
ATOM 1358 N N . ARG A 1 184 ? -11.015 2.462 22.250 1.00 71.19 184 ARG A N 1
ATOM 1359 C CA . ARG A 1 184 ? -9.922 1.484 22.404 1.00 71.19 184 ARG A CA 1
ATOM 1360 C C . ARG A 1 184 ? -9.641 0.709 21.121 1.00 71.19 184 ARG A C 1
ATOM 1362 O O . ARG A 1 184 ? -8.487 0.415 20.821 1.00 71.19 184 ARG A O 1
ATOM 1369 N N . ASN A 1 185 ? -10.680 0.360 20.365 1.00 71.19 185 ASN A N 1
ATOM 1370 C CA . ASN A 1 185 ? -10.523 -0.294 19.072 1.00 71.19 185 ASN A CA 1
ATOM 1371 C C . ASN A 1 185 ? -9.851 0.657 18.074 1.00 71.19 185 ASN A C 1
ATOM 1373 O O . ASN A 1 185 ? -8.898 0.259 17.418 1.00 71.19 185 ASN A O 1
ATOM 1377 N N . GLN A 1 186 ? -10.259 1.927 18.024 1.00 70.56 186 GLN A N 1
ATOM 1378 C CA . GLN A 1 186 ? -9.619 2.946 17.188 1.00 70.56 186 GLN A CA 1
ATOM 1379 C C . GLN A 1 186 ? -8.144 3.154 17.556 1.00 70.56 186 GLN A C 1
ATOM 1381 O O . GLN A 1 186 ? -7.302 3.203 16.661 1.00 70.56 186 GLN A O 1
ATOM 1386 N N . GLU A 1 187 ? -7.803 3.209 18.845 1.00 69.12 187 GLU A N 1
ATOM 1387 C CA . GLU A 1 187 ? -6.412 3.275 19.310 1.00 69.12 187 GLU A CA 1
ATOM 1388 C C . GLU A 1 187 ? -5.619 2.023 18.914 1.00 69.12 187 GLU A C 1
ATOM 1390 O O . GLU A 1 187 ? -4.498 2.130 18.412 1.00 69.12 187 GLU A O 1
ATOM 1395 N N . GLY A 1 188 ? -6.209 0.836 19.080 1.00 67.44 188 GLY A N 1
ATOM 1396 C CA . GLY A 1 188 ? -5.608 -0.428 18.658 1.00 67.44 188 GLY A CA 1
ATOM 1397 C C . GLY A 1 188 ? -5.402 -0.503 17.144 1.00 67.44 188 GLY A C 1
ATOM 1398 O O . GLY A 1 188 ? -4.348 -0.941 16.687 1.00 67.44 188 GLY A O 1
ATOM 1399 N N . LEU A 1 189 ? -6.364 -0.016 16.358 1.00 68.94 189 LEU A N 1
ATOM 1400 C CA . LEU A 1 189 ? -6.269 0.077 14.902 1.00 68.94 189 LEU A CA 1
ATOM 1401 C C . LEU A 1 189 ? -5.207 1.089 14.470 1.00 68.94 189 LEU A C 1
ATOM 1403 O O . LEU A 1 189 ? -4.476 0.809 13.526 1.00 68.94 189 LEU A O 1
ATOM 1407 N N . ALA A 1 190 ? -5.075 2.224 15.157 1.00 67.38 190 ALA A N 1
ATOM 1408 C CA . ALA A 1 190 ? -4.035 3.210 14.873 1.00 67.38 190 ALA A CA 1
ATOM 1409 C C . ALA A 1 190 ? -2.634 2.653 15.168 1.00 67.38 190 ALA A C 1
ATOM 1411 O O . ALA A 1 190 ? -1.726 2.798 14.352 1.00 67.38 190 ALA A O 1
ATOM 1412 N N . GLN A 1 191 ? -2.462 1.954 16.292 1.00 64.44 191 GLN A N 1
ATOM 1413 C CA . GLN A 1 191 ? -1.204 1.275 16.621 1.00 64.44 191 GLN A CA 1
ATOM 1414 C C . GLN A 1 191 ? -0.883 0.178 15.599 1.00 64.44 191 GLN A C 1
ATOM 1416 O O . GLN A 1 191 ? 0.241 0.090 15.110 1.00 64.44 191 GLN A O 1
ATOM 1421 N N . MET A 1 192 ? -1.884 -0.613 15.211 1.00 59.81 192 MET A N 1
ATOM 1422 C CA . MET A 1 192 ? -1.735 -1.643 14.185 1.00 59.81 192 MET A CA 1
ATOM 1423 C C . MET A 1 192 ? -1.379 -1.037 12.818 1.00 59.81 192 MET A C 1
ATOM 1425 O O . MET A 1 192 ? -0.495 -1.547 12.137 1.00 59.81 192 MET A O 1
ATOM 1429 N N . ALA A 1 193 ? -2.006 0.077 12.430 1.00 64.25 193 ALA A N 1
ATOM 1430 C CA . ALA A 1 193 ? -1.715 0.778 11.182 1.00 64.25 193 ALA A CA 1
ATOM 1431 C C . ALA A 1 193 ? -0.256 1.248 11.120 1.00 64.25 193 ALA A C 1
ATOM 1433 O O . ALA A 1 193 ? 0.402 1.024 10.109 1.00 64.25 193 ALA A O 1
ATOM 1434 N N . VAL A 1 194 ? 0.282 1.790 12.217 1.00 61.78 194 VAL A N 1
ATOM 1435 C CA . VAL A 1 194 ? 1.703 2.175 12.309 1.00 61.78 194 VAL A CA 1
ATOM 1436 C C . VAL A 1 194 ? 2.634 0.968 12.136 1.00 61.78 194 VAL A C 1
ATOM 1438 O O . VAL A 1 194 ? 3.692 1.094 11.529 1.00 61.78 194 VAL A O 1
ATOM 1441 N N . HIS A 1 195 ? 2.246 -0.220 12.611 1.00 60.09 195 HIS A N 1
ATOM 1442 C CA . HIS A 1 195 ? 3.026 -1.445 12.396 1.00 60.09 195 HIS A CA 1
ATOM 1443 C C . HIS A 1 195 ? 2.959 -1.979 10.956 1.00 60.09 195 HIS A C 1
ATOM 1445 O O . HIS A 1 195 ? 3.876 -2.683 10.525 1.00 60.09 195 HIS A O 1
ATOM 1451 N N . PHE A 1 196 ? 1.902 -1.653 10.209 1.00 62.00 196 PHE A N 1
ATOM 1452 C CA . PHE A 1 196 ? 1.738 -2.059 8.811 1.00 62.00 196 PHE A CA 1
ATOM 1453 C C . PHE A 1 196 ? 2.222 -1.014 7.800 1.00 62.00 196 PHE A C 1
ATOM 1455 O O . PHE A 1 196 ? 2.476 -1.368 6.644 1.00 62.00 196 PHE A O 1
ATOM 1462 N N . GLU A 1 197 ? 2.371 0.247 8.199 1.00 65.38 197 GLU A N 1
ATOM 1463 C CA . GLU A 1 197 ? 2.874 1.300 7.325 1.00 65.38 197 GLU A CA 1
ATOM 1464 C C . GLU A 1 197 ? 4.387 1.135 7.135 1.00 65.38 197 GLU A C 1
ATOM 1466 O O . GLU A 1 197 ? 5.206 1.414 8.007 1.00 65.38 197 GLU A O 1
ATOM 1471 N N . ARG A 1 198 ? 4.765 0.598 5.973 1.00 73.19 198 ARG A N 1
ATOM 1472 C CA . ARG A 1 198 ? 6.166 0.408 5.600 1.00 73.19 198 ARG A CA 1
ATOM 1473 C C . ARG A 1 198 ? 6.767 1.732 5.144 1.00 73.19 198 ARG A C 1
ATOM 1475 O O . ARG A 1 198 ? 6.330 2.300 4.136 1.00 73.19 198 ARG A O 1
ATOM 1482 N N . ASP A 1 199 ? 7.831 2.161 5.815 1.00 79.56 199 ASP A N 1
ATOM 1483 C CA . ASP A 1 199 ? 8.634 3.308 5.393 1.00 79.56 199 ASP A CA 1
ATOM 1484 C C . ASP A 1 199 ? 9.110 3.113 3.949 1.00 79.56 199 ASP A C 1
ATOM 1486 O O . ASP A 1 199 ? 9.880 2.205 3.637 1.00 79.56 199 ASP A O 1
ATOM 1490 N N . SER A 1 200 ? 8.631 3.956 3.036 1.00 86.00 200 SER A N 1
ATOM 1491 C CA . SER A 1 200 ? 8.902 3.822 1.605 1.00 86.00 200 SER A CA 1
ATOM 1492 C C . SER A 1 200 ? 9.857 4.907 1.125 1.00 86.00 200 SER A C 1
ATOM 1494 O O . SER A 1 200 ? 9.536 6.094 1.170 1.00 86.00 200 SER A O 1
ATOM 1496 N N . VAL A 1 201 ? 11.012 4.508 0.595 1.00 90.69 201 VAL A N 1
ATOM 1497 C CA . VAL A 1 201 ? 12.003 5.430 0.027 1.00 90.69 201 VAL A CA 1
ATOM 1498 C C . VAL A 1 201 ? 11.809 5.520 -1.489 1.00 90.69 201 VAL A C 1
ATOM 1500 O O . VAL A 1 201 ? 12.030 4.523 -2.186 1.00 90.69 201 VAL A O 1
ATOM 1503 N N . PRO A 1 202 ? 11.409 6.683 -2.037 1.00 92.38 202 PRO A N 1
ATOM 1504 C CA . PRO A 1 202 ? 11.271 6.860 -3.475 1.00 92.38 202 PRO A CA 1
ATOM 1505 C C . PRO A 1 202 ? 12.632 6.963 -4.166 1.00 92.38 202 PRO A C 1
ATOM 1507 O O . PRO A 1 202 ? 13.596 7.504 -3.622 1.00 92.38 202 PRO A O 1
ATOM 1510 N N . PHE A 1 203 ? 12.698 6.492 -5.407 1.00 93.81 203 PHE A N 1
ATOM 1511 C CA . PHE A 1 203 ? 13.884 6.596 -6.247 1.00 93.81 203 PHE A CA 1
ATOM 1512 C C . PHE A 1 203 ? 13.536 6.937 -7.694 1.00 93.81 203 PHE A C 1
ATOM 1514 O O . PHE A 1 203 ? 12.409 6.758 -8.161 1.00 93.81 203 PHE A O 1
ATOM 1521 N N . THR A 1 204 ? 14.523 7.443 -8.431 1.00 94.38 204 THR A N 1
ATOM 1522 C CA . THR A 1 204 ? 14.396 7.708 -9.866 1.00 94.38 204 THR A CA 1
ATOM 1523 C C . THR A 1 204 ? 15.731 7.445 -10.541 1.00 94.38 204 THR A C 1
ATOM 1525 O O . THR A 1 204 ? 16.691 8.189 -10.357 1.00 94.38 204 THR A O 1
ATOM 1528 N N . LEU A 1 205 ? 15.783 6.392 -11.351 1.00 93.62 205 LEU A N 1
ATOM 1529 C CA . LEU A 1 205 ? 16.990 5.957 -12.046 1.00 93.62 205 LEU A CA 1
ATOM 1530 C C . LEU A 1 205 ? 16.951 6.411 -13.497 1.00 93.62 205 LEU A C 1
ATOM 1532 O O . LEU A 1 205 ? 15.886 6.448 -14.109 1.00 93.62 205 LEU A O 1
ATOM 1536 N N . ARG A 1 206 ? 18.125 6.691 -14.062 1.00 94.06 206 ARG A N 1
ATOM 1537 C CA . ARG A 1 206 ? 18.319 6.980 -15.488 1.00 94.06 206 ARG A CA 1
ATOM 1538 C C . ARG A 1 206 ? 19.260 5.938 -16.091 1.00 94.06 206 ARG A C 1
ATOM 1540 O O . ARG A 1 206 ? 20.184 5.519 -15.398 1.00 94.06 206 ARG A O 1
ATOM 1547 N N . ARG A 1 207 ? 19.042 5.538 -17.351 1.00 88.81 207 A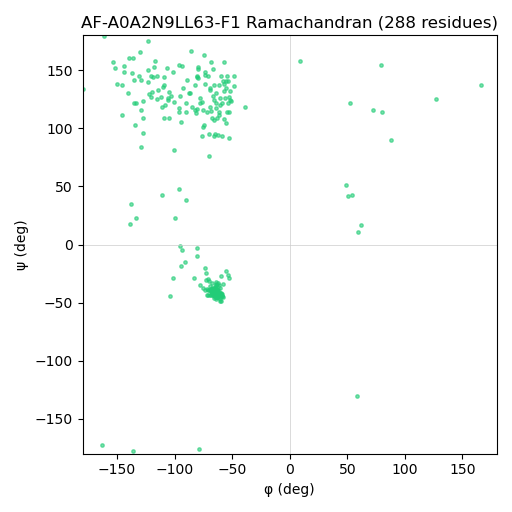RG A N 1
ATOM 1548 C CA . ARG A 1 207 ? 19.788 4.441 -18.009 1.00 88.81 207 ARG A CA 1
ATOM 1549 C C . ARG A 1 207 ? 21.296 4.696 -18.048 1.00 88.81 207 ARG A C 1
ATOM 1551 O O . ARG A 1 207 ? 22.083 3.828 -17.707 1.00 88.81 207 ARG A O 1
ATOM 1558 N N . ASP A 1 208 ? 21.678 5.928 -18.362 1.00 84.38 208 ASP A N 1
ATOM 1559 C CA . ASP A 1 208 ? 23.081 6.360 -18.420 1.00 84.38 208 ASP A CA 1
ATOM 1560 C C . ASP A 1 208 ? 23.497 7.118 -17.139 1.00 84.38 208 ASP A C 1
ATOM 1562 O O . ASP A 1 208 ? 24.389 7.966 -17.143 1.00 84.38 208 ASP A O 1
ATOM 1566 N N . GLY A 1 209 ? 22.775 6.883 -16.039 1.00 80.19 209 GLY A N 1
ATOM 1567 C CA . GLY A 1 209 ? 22.962 7.567 -14.766 1.00 80.19 209 GLY A CA 1
ATOM 1568 C C . GLY A 1 209 ? 24.038 6.942 -13.879 1.00 80.19 209 GLY A C 1
ATOM 1569 O O . GLY A 1 209 ? 24.482 5.811 -14.064 1.00 80.19 209 GLY A O 1
ATOM 1570 N N . ILE A 1 210 ? 24.423 7.690 -12.845 1.00 84.56 210 ILE A N 1
ATOM 1571 C CA . ILE A 1 210 ? 25.246 7.166 -11.753 1.00 84.56 210 ILE A CA 1
ATOM 1572 C C . ILE A 1 210 ? 24.384 6.210 -10.919 1.00 84.56 210 ILE A C 1
ATOM 1574 O O . ILE A 1 210 ? 23.190 6.439 -10.728 1.00 84.56 210 ILE A O 1
ATOM 1578 N N . LYS A 1 211 ? 25.005 5.147 -10.398 1.00 89.25 211 LYS A N 1
ATOM 1579 C CA . LYS A 1 211 ? 24.395 4.234 -9.420 1.00 89.25 211 LYS A CA 1
ATOM 1580 C C . LYS A 1 211 ? 23.799 5.046 -8.264 1.00 89.25 211 LYS A C 1
ATOM 1582 O O . LYS A 1 211 ? 24.529 5.792 -7.613 1.00 89.25 211 LYS A O 1
ATOM 1587 N N . GLN A 1 212 ? 22.506 4.883 -7.998 1.00 91.00 212 GLN A N 1
ATOM 1588 C CA . GLN A 1 212 ? 21.821 5.597 -6.921 1.00 91.00 212 GLN A CA 1
ATOM 1589 C C . GLN A 1 212 ? 21.780 4.722 -5.666 1.00 91.00 212 GLN A C 1
ATOM 1591 O O . GLN A 1 212 ? 21.349 3.572 -5.731 1.00 91.00 212 GLN A O 1
ATOM 1596 N N . GLN A 1 213 ? 22.222 5.256 -4.526 1.00 90.69 213 GLN A N 1
ATOM 1597 C CA . GLN A 1 213 ? 22.003 4.629 -3.220 1.00 90.69 213 GLN A CA 1
ATOM 1598 C C . GLN A 1 213 ? 20.561 4.908 -2.779 1.00 90.69 213 GLN A C 1
ATOM 1600 O O . GLN A 1 213 ? 20.147 6.067 -2.742 1.00 90.69 213 GLN A O 1
ATOM 1605 N N . VAL A 1 214 ? 19.811 3.858 -2.450 1.00 88.75 214 VAL A N 1
ATOM 1606 C CA . VAL A 1 214 ? 18.423 3.940 -1.980 1.00 88.75 214 VAL A CA 1
ATOM 1607 C C . VAL A 1 214 ? 18.293 3.009 -0.777 1.00 88.75 214 VAL A C 1
ATOM 1609 O O . VAL A 1 214 ? 18.281 1.790 -0.926 1.00 88.75 214 VAL A O 1
ATOM 1612 N N . GLY A 1 215 ? 18.271 3.573 0.432 1.00 84.69 215 GLY A N 1
ATOM 1613 C CA . GLY A 1 215 ? 18.319 2.776 1.662 1.00 84.69 215 GLY A CA 1
ATOM 1614 C C . GLY A 1 215 ? 19.585 1.897 1.725 1.00 84.69 215 GLY A C 1
ATOM 1615 O O . GLY A 1 215 ? 20.679 2.414 1.475 1.00 84.69 215 GLY A O 1
ATOM 1616 N N . PRO A 1 216 ? 19.475 0.585 2.018 1.00 84.94 216 PRO A N 1
ATOM 1617 C CA . PRO A 1 216 ? 20.625 -0.321 2.123 1.00 84.94 216 PRO A CA 1
ATOM 1618 C C . PRO A 1 216 ? 21.161 -0.823 0.770 1.00 84.94 216 PRO A C 1
ATOM 1620 O O . PRO A 1 216 ? 22.166 -1.533 0.732 1.00 84.94 216 PRO A O 1
ATOM 1623 N N . VAL A 1 217 ? 20.528 -0.469 -0.354 1.00 90.31 217 VAL A N 1
ATOM 1624 C CA . VAL A 1 217 ? 20.875 -1.002 -1.680 1.00 90.31 217 VAL A CA 1
ATOM 1625 C C . VAL A 1 217 ? 21.367 0.078 -2.639 1.00 90.31 217 VAL A C 1
ATOM 1627 O O . VAL A 1 217 ? 21.053 1.261 -2.494 1.00 90.31 217 VAL A O 1
ATOM 1630 N N . ARG A 1 218 ? 22.118 -0.330 -3.671 1.00 93.12 218 ARG A N 1
ATOM 1631 C CA . ARG A 1 218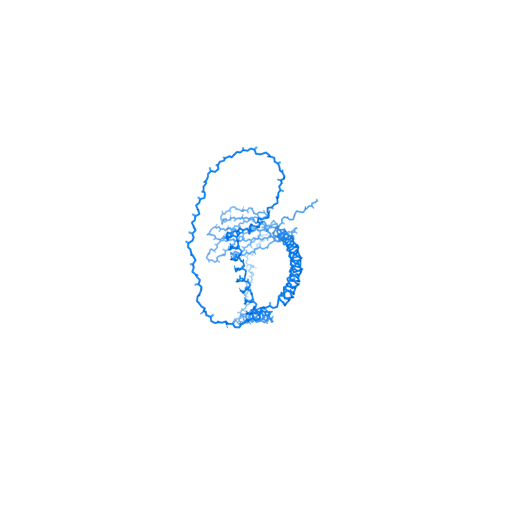 ? 22.403 0.536 -4.830 1.00 93.12 218 ARG A CA 1
ATOM 1632 C C . ARG A 1 218 ? 21.684 0.027 -6.057 1.00 93.12 218 ARG A C 1
ATOM 1634 O O . ARG A 1 218 ? 21.740 -1.162 -6.353 1.00 93.12 218 ARG A O 1
ATOM 1641 N N . LEU A 1 219 ? 21.075 0.937 -6.797 1.00 94.50 219 LEU A N 1
ATOM 1642 C CA . LEU A 1 219 ? 20.333 0.627 -8.006 1.00 94.50 219 LEU A CA 1
ATOM 1643 C C . LEU A 1 219 ? 20.999 1.242 -9.236 1.00 94.50 219 LEU A C 1
ATOM 1645 O O . LEU A 1 219 ? 21.549 2.346 -9.187 1.00 94.50 219 LEU A O 1
ATOM 1649 N N . LEU A 1 220 ? 20.919 0.524 -10.351 1.00 94.25 220 LEU A N 1
ATOM 1650 C CA . LEU A 1 220 ? 21.343 0.979 -11.670 1.00 94.25 220 LEU A CA 1
ATOM 1651 C C . LEU A 1 220 ? 20.341 0.494 -12.717 1.00 94.25 220 LEU A C 1
ATOM 1653 O O . LEU A 1 220 ? 20.015 -0.687 -12.749 1.00 94.25 220 LEU A O 1
ATOM 1657 N N . LEU A 1 221 ? 19.870 1.386 -13.582 1.00 95.56 221 LEU A N 1
ATOM 1658 C CA . LEU A 1 221 ? 18.974 1.026 -14.678 1.00 95.56 221 LEU A CA 1
ATOM 1659 C C . LEU A 1 221 ? 19.790 0.582 -15.896 1.00 95.56 221 LEU A C 1
ATOM 1661 O O . LEU A 1 221 ? 20.691 1.306 -16.302 1.00 95.56 221 LEU A O 1
ATOM 1665 N N . GLU A 1 222 ? 19.465 -0.564 -16.495 1.00 94.25 222 GLU A N 1
ATOM 1666 C CA . GLU A 1 222 ? 20.160 -1.054 -17.696 1.00 94.25 222 GLU A CA 1
ATOM 1667 C C . GLU A 1 222 ? 19.339 -0.851 -18.966 1.00 94.25 222 GLU A C 1
ATOM 1669 O O . GLU A 1 222 ? 19.859 -0.410 -19.988 1.00 94.25 222 GLU A O 1
ATOM 1674 N N . SER A 1 223 ? 18.041 -1.155 -18.922 1.00 94.06 223 SER A N 1
ATOM 1675 C CA . SER A 1 223 ? 17.154 -0.955 -20.068 1.00 94.06 223 SER A CA 1
ATOM 1676 C C . SER A 1 223 ? 15.708 -0.735 -19.648 1.00 94.06 223 SER A C 1
ATOM 1678 O O . SER A 1 223 ? 15.282 -1.124 -18.559 1.00 94.06 223 SER A O 1
ATOM 1680 N N . THR A 1 224 ? 14.952 -0.096 -20.537 1.00 95.50 224 THR A N 1
ATOM 1681 C CA . THR A 1 224 ? 13.510 0.110 -20.393 1.00 95.50 224 THR A CA 1
ATOM 1682 C C . THR A 1 224 ? 12.819 -0.199 -21.709 1.00 95.50 224 THR A C 1
ATOM 1684 O O . THR A 1 224 ? 13.333 0.131 -22.779 1.00 95.50 224 THR A O 1
ATOM 1687 N N . ASP A 1 225 ? 11.645 -0.810 -21.621 1.00 94.88 225 ASP A N 1
ATOM 1688 C CA . ASP A 1 225 ? 10.734 -1.024 -22.732 1.00 94.88 225 ASP A CA 1
ATOM 1689 C C . ASP A 1 225 ? 9.357 -0.483 -22.343 1.00 94.88 225 ASP A C 1
ATOM 1691 O O . ASP A 1 225 ? 8.555 -1.145 -21.683 1.00 94.88 225 ASP A O 1
ATOM 1695 N N . ILE A 1 226 ? 9.082 0.757 -22.756 1.00 94.81 226 ILE A N 1
ATOM 1696 C CA . ILE A 1 226 ? 7.799 1.413 -22.481 1.00 94.81 226 ILE A CA 1
ATOM 1697 C C . ILE A 1 226 ? 6.646 0.669 -23.168 1.00 94.81 226 ILE A C 1
ATOM 1699 O O . ILE A 1 226 ? 5.547 0.623 -22.624 1.00 94.81 226 ILE A O 1
ATOM 1703 N N . LYS A 1 227 ? 6.872 0.087 -24.356 1.00 95.06 227 LYS A N 1
ATOM 1704 C CA . LYS A 1 227 ? 5.796 -0.548 -25.132 1.00 95.06 227 LYS A CA 1
ATOM 1705 C C . LYS A 1 227 ? 5.283 -1.794 -24.426 1.00 95.06 227 LYS A C 1
ATOM 1707 O O . LYS A 1 227 ? 4.078 -2.017 -24.401 1.00 95.06 227 LYS A O 1
ATOM 1712 N N . ASN A 1 228 ? 6.193 -2.560 -23.831 1.00 94.50 228 ASN A N 1
ATOM 1713 C CA . ASN A 1 228 ? 5.856 -3.772 -23.091 1.00 94.50 228 ASN A CA 1
ATOM 1714 C C . ASN A 1 228 ? 5.710 -3.544 -21.575 1.00 94.50 228 ASN A C 1
ATOM 1716 O O . ASN A 1 228 ? 5.384 -4.483 -20.853 1.00 94.50 228 ASN A O 1
ATOM 1720 N N . SER A 1 229 ? 5.919 -2.313 -21.085 1.00 94.94 229 SER A N 1
ATOM 1721 C CA . SER A 1 229 ? 5.955 -1.973 -19.650 1.00 94.94 229 SER A CA 1
ATOM 1722 C C . SER A 1 229 ? 6.951 -2.828 -18.862 1.00 94.94 229 SER A C 1
ATOM 1724 O O . SER A 1 229 ? 6.654 -3.300 -17.762 1.00 94.94 229 SER A O 1
ATOM 1726 N N . ARG A 1 230 ? 8.134 -3.038 -19.448 1.00 95.56 230 ARG A N 1
ATOM 1727 C CA . ARG A 1 230 ? 9.206 -3.863 -18.883 1.00 95.56 230 ARG A CA 1
ATOM 1728 C C . ARG A 1 230 ? 10.458 -3.045 -18.604 1.00 95.56 230 ARG A C 1
ATOM 1730 O O . ARG A 1 230 ? 10.725 -2.041 -19.268 1.00 95.56 230 ARG A O 1
ATOM 1737 N N . TYR A 1 231 ? 11.256 -3.484 -17.641 1.00 95.50 231 TYR A N 1
ATOM 1738 C CA . TYR A 1 231 ? 12.563 -2.900 -17.359 1.00 95.50 231 TYR A CA 1
ATOM 1739 C C . TYR A 1 231 ? 13.577 -3.960 -16.936 1.00 95.50 231 TYR A C 1
ATOM 1741 O O . TYR A 1 231 ? 13.227 -4.997 -16.375 1.00 95.50 231 TYR A O 1
ATOM 1749 N N . THR A 1 232 ? 14.854 -3.666 -17.173 1.00 95.50 232 THR A N 1
ATOM 1750 C CA . THR A 1 232 ? 15.967 -4.419 -16.591 1.00 95.50 232 THR A CA 1
ATOM 1751 C C . THR A 1 232 ? 16.817 -3.479 -15.754 1.00 95.50 232 THR A C 1
ATOM 1753 O O . THR A 1 232 ? 17.239 -2.422 -16.231 1.00 95.50 232 THR A O 1
ATOM 1756 N N . MET A 1 233 ? 17.063 -3.851 -14.501 1.00 94.62 233 MET A N 1
ATOM 1757 C CA . MET A 1 233 ? 17.912 -3.084 -13.591 1.00 94.62 233 MET A CA 1
ATOM 1758 C C . MET A 1 233 ? 18.853 -3.993 -12.810 1.00 94.62 233 MET A C 1
ATOM 1760 O O . MET A 1 233 ? 18.612 -5.188 -12.657 1.00 94.62 233 MET A O 1
ATOM 1764 N N . ARG A 1 234 ? 19.916 -3.412 -12.267 1.00 94.19 234 ARG A N 1
ATOM 1765 C CA . ARG A 1 234 ? 20.860 -4.086 -11.388 1.00 94.19 234 ARG A CA 1
ATOM 1766 C C . ARG A 1 234 ? 20.759 -3.546 -9.978 1.00 94.19 234 ARG A C 1
ATOM 1768 O O . ARG A 1 234 ? 20.888 -2.346 -9.738 1.00 94.19 234 ARG A O 1
ATOM 1775 N N . LEU A 1 235 ? 20.579 -4.477 -9.059 1.00 93.25 235 LEU A N 1
ATOM 1776 C CA . LEU A 1 235 ? 20.549 -4.272 -7.625 1.00 93.25 235 LEU A CA 1
ATOM 1777 C C . LEU A 1 235 ? 21.907 -4.686 -7.055 1.00 93.25 235 LEU A C 1
ATOM 1779 O O . LEU A 1 235 ? 22.336 -5.820 -7.241 1.00 93.25 235 LEU A O 1
ATOM 1783 N N . PHE A 1 236 ? 22.600 -3.786 -6.371 1.00 92.00 236 PHE A N 1
ATOM 1784 C CA . PHE A 1 236 ? 23.748 -4.139 -5.545 1.00 92.00 236 PHE A CA 1
ATOM 1785 C C . PHE A 1 236 ? 23.294 -4.286 -4.103 1.00 92.00 236 PHE A C 1
ATOM 1787 O O . PHE A 1 236 ? 22.846 -3.313 -3.489 1.00 92.00 236 PHE A O 1
ATOM 1794 N N . PHE A 1 237 ? 23.448 -5.490 -3.573 1.00 88.81 237 PHE A N 1
ATOM 1795 C CA . PHE A 1 237 ? 23.038 -5.847 -2.226 1.00 88.81 237 PHE A CA 1
ATOM 1796 C C . PHE A 1 237 ? 23.967 -6.940 -1.700 1.00 88.81 237 PHE A C 1
ATOM 1798 O O . PHE A 1 237 ? 24.308 -7.841 -2.460 1.00 88.81 237 PHE A O 1
ATOM 1805 N N . GLN A 1 238 ? 24.391 -6.857 -0.434 1.00 83.31 238 GLN A N 1
ATOM 1806 C CA . GLN A 1 238 ? 25.314 -7.821 0.191 1.00 83.31 238 GLN A CA 1
ATOM 1807 C C . GLN A 1 238 ? 26.571 -8.114 -0.652 1.00 83.31 238 GLN A C 1
ATOM 1809 O O . GLN A 1 238 ? 26.868 -9.260 -0.985 1.00 83.31 238 GLN A O 1
ATOM 1814 N N . ASP A 1 239 ? 27.265 -7.059 -1.078 1.00 85.62 239 ASP A N 1
ATOM 1815 C CA . ASP A 1 239 ? 28.492 -7.130 -1.885 1.00 85.62 239 ASP A CA 1
ATOM 1816 C C . ASP A 1 239 ? 28.389 -7.836 -3.247 1.00 85.62 239 ASP A C 1
ATOM 1818 O O . ASP A 1 239 ? 29.392 -8.032 -3.939 1.00 85.62 239 ASP A O 1
ATOM 1822 N N . ARG A 1 240 ? 27.171 -8.145 -3.702 1.00 89.31 240 ARG A N 1
ATOM 1823 C CA . ARG A 1 240 ? 26.917 -8.761 -5.005 1.00 89.31 240 ARG A CA 1
ATOM 1824 C C . ARG A 1 240 ? 25.965 -7.936 -5.856 1.00 89.31 240 ARG A C 1
ATOM 1826 O O . ARG A 1 240 ? 25.067 -7.254 -5.369 1.00 89.31 240 ARG A O 1
ATOM 1833 N N . TRP A 1 241 ? 26.158 -8.037 -7.167 1.00 91.50 241 TRP A N 1
ATOM 1834 C CA . TRP A 1 241 ? 25.198 -7.545 -8.147 1.00 91.50 241 TRP A CA 1
ATOM 1835 C C . TRP A 1 241 ? 24.169 -8.631 -8.449 1.00 91.50 241 TRP A C 1
ATOM 1837 O O . TRP A 1 241 ? 24.528 -9.769 -8.749 1.00 91.50 241 TRP A O 1
ATOM 1847 N N . ILE A 1 242 ? 22.901 -8.254 -8.393 1.00 92.50 242 ILE A N 1
ATOM 1848 C CA . ILE A 1 242 ? 21.742 -9.055 -8.765 1.00 92.50 242 ILE A CA 1
ATOM 1849 C C . ILE A 1 242 ? 21.096 -8.360 -9.960 1.00 92.50 242 ILE A C 1
ATOM 1851 O O . ILE A 1 242 ? 20.792 -7.169 -9.909 1.00 92.50 242 ILE A O 1
ATOM 1855 N N . GLU A 1 243 ? 20.923 -9.092 -11.052 1.00 94.25 243 GLU A N 1
ATOM 1856 C CA . GLU A 1 243 ? 20.244 -8.594 -12.244 1.00 94.25 243 GLU A CA 1
ATOM 1857 C C . GLU A 1 243 ? 18.744 -8.890 -12.142 1.00 94.25 243 GLU A C 1
ATOM 1859 O O . GLU A 1 243 ? 18.317 -10.036 -11.992 1.00 94.25 243 GLU A O 1
ATOM 1864 N N . LEU A 1 244 ? 17.937 -7.839 -12.214 1.00 94.44 244 LEU A N 1
ATOM 1865 C CA . LEU A 1 244 ? 16.484 -7.890 -12.261 1.00 94.44 244 LEU A CA 1
ATOM 1866 C C . LEU A 1 244 ? 16.062 -7.703 -13.717 1.00 94.44 244 LEU A C 1
ATOM 1868 O O . LEU A 1 244 ? 15.741 -6.596 -14.140 1.00 94.44 244 LEU A O 1
ATOM 1872 N N . LYS A 1 245 ? 16.125 -8.794 -14.482 1.00 95.12 245 LYS A N 1
ATOM 1873 C CA . LYS A 1 245 ? 15.862 -8.818 -15.923 1.00 95.12 245 LYS A CA 1
ATOM 1874 C C . LYS A 1 245 ? 14.374 -8.887 -16.256 1.00 95.12 245 LYS A C 1
ATOM 1876 O O . LYS A 1 245 ? 13.659 -9.681 -15.650 1.00 95.12 245 LYS A O 1
ATOM 1881 N N . ASP A 1 246 ? 13.961 -8.097 -17.248 1.00 94.25 246 ASP A N 1
ATOM 1882 C CA . ASP A 1 246 ? 12.632 -8.125 -17.887 1.00 94.25 246 ASP A CA 1
ATOM 1883 C C . ASP A 1 246 ? 11.439 -8.086 -16.906 1.00 94.25 246 ASP A C 1
ATOM 1885 O O . ASP A 1 246 ? 10.431 -8.791 -17.034 1.00 94.25 246 ASP A O 1
ATOM 1889 N N . ARG A 1 247 ? 11.565 -7.245 -15.879 1.00 95.75 247 ARG A N 1
ATOM 1890 C CA . ARG A 1 247 ? 10.569 -7.083 -14.817 1.00 95.75 247 ARG A CA 1
ATOM 1891 C C . ARG A 1 247 ? 9.420 -6.205 -15.269 1.00 95.75 247 ARG A C 1
ATOM 1893 O O . ARG A 1 247 ? 9.628 -5.255 -16.025 1.00 95.75 247 ARG A O 1
ATOM 1900 N N . ALA A 1 248 ? 8.213 -6.546 -14.835 1.00 95.38 248 ALA A N 1
ATOM 1901 C CA . ALA A 1 248 ? 7.011 -5.796 -15.172 1.00 95.38 248 ALA A CA 1
ATOM 1902 C C . ALA A 1 248 ? 6.866 -4.545 -14.300 1.00 95.38 248 ALA A C 1
ATOM 1904 O O . ALA A 1 248 ? 7.282 -4.512 -13.142 1.00 95.38 248 ALA A O 1
ATOM 1905 N N . LEU A 1 249 ? 6.216 -3.518 -14.845 1.00 93.69 249 LEU A N 1
ATOM 1906 C CA . LEU A 1 249 ? 5.697 -2.409 -14.047 1.00 93.69 249 LEU A CA 1
ATOM 1907 C C . LEU A 1 249 ? 4.793 -2.940 -12.917 1.00 93.69 249 LEU A C 1
ATOM 1909 O O . LEU A 1 249 ? 4.010 -3.862 -13.144 1.00 93.69 249 LEU A O 1
ATOM 1913 N N . HIS A 1 250 ? 4.884 -2.344 -11.726 1.00 93.62 250 HIS A N 1
ATOM 1914 C CA . HIS A 1 250 ? 4.148 -2.754 -10.520 1.00 93.62 250 HIS A CA 1
ATOM 1915 C C . HIS A 1 250 ? 4.453 -4.176 -10.019 1.00 93.62 250 HIS A C 1
ATOM 1917 O O . HIS A 1 250 ? 3.712 -4.718 -9.200 1.00 93.62 250 HIS A O 1
ATOM 1923 N N . GLU A 1 251 ? 5.552 -4.784 -10.467 1.00 92.94 251 GLU A N 1
ATOM 1924 C CA . GLU A 1 251 ? 6.055 -6.024 -9.882 1.00 92.94 251 GLU A CA 1
ATOM 1925 C C . GLU A 1 251 ? 6.743 -5.726 -8.543 1.00 92.94 251 GLU A C 1
ATOM 1927 O O . GLU A 1 251 ? 7.684 -4.932 -8.474 1.00 92.94 251 GLU A O 1
ATOM 1932 N N . ALA A 1 252 ? 6.267 -6.375 -7.481 1.00 92.56 252 ALA A N 1
ATOM 1933 C CA . ALA A 1 252 ? 6.882 -6.338 -6.162 1.00 92.56 252 ALA A CA 1
ATOM 1934 C C . ALA A 1 252 ? 8.034 -7.348 -6.090 1.00 92.56 252 ALA A C 1
ATOM 1936 O O . ALA A 1 252 ? 7.822 -8.560 -6.172 1.00 92.56 252 ALA A O 1
ATOM 1937 N N . ILE A 1 253 ? 9.259 -6.857 -5.916 1.00 91.94 253 ILE A N 1
ATOM 1938 C CA . ILE A 1 253 ? 10.458 -7.689 -5.803 1.00 91.94 253 ILE A CA 1
ATOM 1939 C C . ILE A 1 253 ? 10.891 -7.708 -4.344 1.00 91.94 253 ILE A C 1
ATOM 1941 O O . ILE A 1 253 ? 11.397 -6.714 -3.824 1.00 91.94 253 ILE A O 1
ATOM 1945 N N . GLN A 1 254 ? 10.697 -8.854 -3.696 1.00 91.06 254 GLN A N 1
ATOM 1946 C CA . GLN A 1 254 ? 11.021 -9.047 -2.287 1.00 91.06 254 GLN A CA 1
ATOM 1947 C C . GLN A 1 254 ? 12.432 -9.616 -2.115 1.00 91.06 254 GLN A C 1
ATOM 1949 O O . GLN A 1 254 ? 12.818 -10.564 -2.803 1.00 91.06 254 GLN A O 1
ATOM 1954 N N . PHE A 1 255 ? 13.204 -9.055 -1.189 1.00 88.00 255 PHE A N 1
ATOM 1955 C CA . PHE A 1 255 ? 14.528 -9.557 -0.824 1.00 88.00 255 PHE A CA 1
ATOM 1956 C C . PHE A 1 255 ? 14.784 -9.392 0.674 1.00 88.00 255 PHE A C 1
ATOM 1958 O O . PHE A 1 255 ? 14.294 -8.464 1.310 1.00 88.00 255 PHE A O 1
ATOM 1965 N N . TYR A 1 256 ? 15.558 -10.316 1.239 1.00 86.06 256 TYR A N 1
ATOM 1966 C CA . TYR A 1 256 ? 15.810 -10.398 2.675 1.00 86.06 256 TYR A CA 1
ATOM 1967 C C . TYR A 1 256 ? 17.241 -9.994 3.002 1.00 86.06 256 TYR A C 1
ATOM 1969 O O . TYR A 1 256 ? 18.189 -10.411 2.328 1.00 86.06 256 TYR A O 1
ATOM 1977 N N . GLU A 1 257 ? 17.400 -9.212 4.061 1.00 81.38 257 GLU A N 1
ATOM 1978 C CA . GLU A 1 257 ? 18.694 -9.015 4.703 1.00 81.38 257 GLU A CA 1
ATOM 1979 C C . GLU A 1 257 ? 18.990 -10.200 5.637 1.00 81.38 257 GLU A C 1
ATOM 1981 O O . GLU A 1 257 ? 18.060 -10.709 6.256 1.00 81.38 257 GLU A O 1
ATOM 1986 N N . PRO A 1 258 ? 20.244 -10.673 5.775 1.00 73.38 258 PRO A N 1
ATOM 1987 C CA . PRO A 1 258 ? 20.549 -11.852 6.592 1.00 73.38 258 PRO A CA 1
ATOM 1988 C C . PRO A 1 258 ? 20.157 -11.706 8.065 1.00 73.38 258 PRO A C 1
ATOM 1990 O O . PRO A 1 258 ? 19.905 -12.702 8.734 1.00 73.38 258 PRO A O 1
ATOM 1993 N N . SER A 1 259 ? 20.129 -10.471 8.566 1.00 71.12 259 SER A N 1
ATOM 1994 C CA . SER A 1 259 ? 19.727 -10.124 9.929 1.00 71.12 259 SER A CA 1
ATOM 1995 C C . SER A 1 259 ? 18.251 -9.740 10.061 1.00 71.12 259 SER A C 1
ATOM 1997 O O . SER A 1 259 ? 17.808 -9.468 11.173 1.00 71.12 259 SER A O 1
ATOM 1999 N N . GLY A 1 260 ? 17.504 -9.652 8.957 1.00 68.00 260 GLY A N 1
ATOM 2000 C CA . GLY A 1 260 ? 16.131 -9.153 8.940 1.00 68.00 260 GLY A CA 1
ATOM 2001 C C . GLY A 1 260 ? 15.109 -10.273 8.770 1.00 68.00 260 GLY A C 1
ATOM 2002 O O . GLY A 1 260 ? 15.132 -10.992 7.776 1.00 68.00 260 GLY A O 1
ATOM 2003 N N . GLU A 1 261 ? 14.159 -10.376 9.700 1.00 72.38 261 GLU A N 1
ATOM 2004 C CA . GLU A 1 261 ? 13.000 -11.276 9.565 1.00 72.38 261 GLU A CA 1
ATOM 2005 C C . GLU A 1 261 ? 11.974 -10.760 8.536 1.00 72.38 261 GLU A C 1
ATOM 2007 O O . GLU A 1 261 ? 11.175 -11.526 7.997 1.00 72.38 261 GLU A O 1
ATOM 2012 N N . VAL A 1 262 ? 12.011 -9.459 8.223 1.00 79.19 262 VAL A N 1
ATOM 2013 C CA . VAL A 1 262 ? 11.062 -8.793 7.322 1.00 79.19 262 VAL A CA 1
ATOM 2014 C C . VAL A 1 262 ? 11.710 -8.504 5.966 1.00 79.19 262 VAL A C 1
ATOM 2016 O O . VAL A 1 262 ? 12.793 -7.927 5.888 1.00 79.19 262 VAL A O 1
ATOM 2019 N N . ALA A 1 263 ? 11.017 -8.873 4.885 1.00 84.88 263 ALA A N 1
ATOM 2020 C CA . ALA A 1 263 ? 11.470 -8.631 3.517 1.00 84.88 263 ALA A CA 1
ATOM 2021 C C . ALA A 1 263 ? 11.428 -7.141 3.156 1.00 84.88 263 ALA A C 1
ATOM 2023 O O . ALA A 1 263 ? 10.400 -6.484 3.356 1.00 84.88 263 ALA A O 1
ATOM 2024 N N . LEU A 1 264 ? 12.496 -6.649 2.530 1.00 88.00 264 LEU A N 1
ATOM 2025 C CA . LEU A 1 264 ? 12.464 -5.410 1.761 1.00 88.00 264 LEU A CA 1
ATOM 2026 C C . LEU A 1 264 ? 11.714 -5.651 0.457 1.00 88.00 264 LEU A C 1
ATOM 2028 O O . LEU A 1 264 ? 11.812 -6.729 -0.130 1.00 88.00 264 LEU A O 1
ATOM 2032 N N . GLU A 1 265 ? 10.998 -4.642 -0.017 1.00 91.06 265 GLU A N 1
ATOM 2033 C CA . GLU A 1 265 ? 10.238 -4.733 -1.260 1.00 91.06 265 GLU A CA 1
ATOM 2034 C C . GLU A 1 265 ? 10.603 -3.579 -2.181 1.00 91.06 265 GLU A C 1
ATOM 2036 O O . GLU A 1 265 ? 10.484 -2.417 -1.807 1.00 91.06 265 GLU A O 1
ATOM 2041 N N . LEU A 1 266 ? 11.054 -3.895 -3.389 1.00 92.94 266 LEU A N 1
ATOM 2042 C CA . LEU A 1 266 ? 11.279 -2.918 -4.445 1.00 92.94 266 LEU A CA 1
ATOM 2043 C C . LEU A 1 266 ? 10.135 -3.003 -5.446 1.00 92.94 266 LEU A C 1
ATOM 2045 O O . LEU A 1 266 ? 9.863 -4.074 -5.985 1.00 92.94 266 LEU A O 1
ATOM 2049 N N . MET A 1 267 ? 9.521 -1.861 -5.734 1.00 94.50 267 MET A N 1
ATOM 2050 C CA . MET A 1 267 ? 8.491 -1.728 -6.756 1.00 94.50 267 MET A CA 1
ATOM 2051 C C . MET A 1 267 ? 8.834 -0.569 -7.689 1.00 94.50 267 MET A C 1
ATOM 2053 O O . MET A 1 267 ? 9.357 0.462 -7.263 1.00 94.50 267 MET A O 1
ATOM 2057 N N . VAL A 1 268 ? 8.555 -0.752 -8.979 1.00 95.62 268 VAL A N 1
ATOM 2058 C CA . VAL A 1 268 ? 8.629 0.317 -9.979 1.00 95.62 268 VAL A CA 1
ATOM 2059 C C . VAL A 1 268 ? 7.222 0.748 -10.363 1.00 95.62 268 VAL A C 1
ATOM 2061 O O . VAL A 1 268 ? 6.398 -0.057 -10.794 1.00 95.62 268 VAL A O 1
ATOM 2064 N N . ASP A 1 269 ? 6.986 2.046 -10.245 1.00 94.88 269 ASP A N 1
ATOM 2065 C CA . ASP A 1 269 ? 5.673 2.675 -10.341 1.00 94.88 269 ASP A CA 1
ATOM 2066 C C . ASP A 1 269 ? 5.491 3.314 -11.723 1.00 94.88 269 ASP A C 1
ATOM 2068 O O . ASP A 1 269 ? 4.375 3.454 -12.223 1.00 94.88 269 ASP A O 1
ATOM 2072 N N . ARG A 1 270 ? 6.599 3.737 -12.349 1.00 94.50 270 ARG A N 1
ATOM 2073 C CA . ARG A 1 270 ? 6.603 4.412 -13.650 1.00 94.50 270 ARG A CA 1
ATOM 2074 C C . ARG A 1 270 ? 7.832 4.041 -14.474 1.00 94.50 270 ARG A C 1
ATOM 2076 O O . ARG A 1 270 ? 8.957 4.095 -13.982 1.00 94.50 270 ARG A O 1
ATOM 2083 N N . ILE A 1 271 ? 7.613 3.789 -15.764 1.00 95.25 271 ILE A N 1
ATOM 2084 C CA . ILE A 1 271 ? 8.665 3.618 -16.774 1.00 95.25 271 ILE A CA 1
ATOM 2085 C C . ILE A 1 271 ? 8.576 4.764 -17.788 1.00 95.25 271 ILE A C 1
ATOM 2087 O O . ILE A 1 271 ? 7.504 5.095 -18.291 1.00 95.25 271 ILE A O 1
ATOM 2091 N N . ALA A 1 272 ? 9.718 5.368 -18.089 1.00 93.56 272 ALA A N 1
ATOM 2092 C CA . ALA A 1 272 ? 9.927 6.336 -19.157 1.00 93.56 272 ALA A CA 1
ATOM 2093 C C . ALA A 1 272 ? 11.040 5.831 -20.091 1.00 93.56 272 ALA A C 1
ATOM 2095 O O . ALA A 1 272 ? 11.672 4.817 -19.821 1.00 93.56 272 ALA A O 1
ATOM 2096 N N . LYS A 1 273 ? 11.304 6.550 -21.190 1.00 91.25 273 LYS A N 1
ATOM 2097 C CA . LYS A 1 273 ? 12.187 6.076 -22.276 1.00 91.25 273 LYS A CA 1
ATOM 2098 C C . LYS A 1 273 ? 13.607 5.742 -21.822 1.00 91.25 273 LYS A C 1
ATOM 2100 O O . LYS A 1 273 ? 14.241 4.871 -22.394 1.00 91.25 273 LYS A O 1
ATOM 2105 N N . GLU A 1 274 ? 14.106 6.483 -20.841 1.00 92.69 274 GLU A N 1
ATOM 2106 C CA . GLU A 1 274 ? 15.473 6.358 -20.330 1.00 92.69 274 GLU A CA 1
ATOM 2107 C C . GLU A 1 274 ? 15.512 6.451 -18.802 1.00 92.69 274 GLU A C 1
ATOM 2109 O O . GLU A 1 274 ? 16.550 6.766 -18.217 1.00 92.69 274 GLU A O 1
ATOM 2114 N N . ALA A 1 275 ? 14.364 6.258 -18.147 1.00 93.94 275 ALA A N 1
ATOM 2115 C CA . ALA A 1 275 ? 14.248 6.414 -16.708 1.00 93.94 275 ALA A CA 1
ATOM 2116 C C . ALA A 1 275 ? 13.156 5.524 -16.119 1.00 93.94 275 ALA A C 1
ATOM 2118 O O . ALA A 1 275 ? 12.157 5.242 -16.775 1.00 93.94 275 ALA A O 1
ATOM 2119 N N . VAL A 1 276 ? 13.325 5.141 -14.858 1.00 95.56 276 VAL A N 1
ATOM 2120 C CA . VAL A 1 276 ? 12.285 4.482 -14.060 1.00 95.56 276 VAL A CA 1
ATOM 2121 C C . VAL A 1 276 ? 12.159 5.182 -12.719 1.00 95.56 276 VAL A C 1
ATOM 2123 O O . VAL A 1 276 ? 13.158 5.641 -12.165 1.00 95.56 276 VAL A O 1
ATOM 2126 N N . ALA A 1 277 ? 10.941 5.262 -12.202 1.00 95.88 277 ALA A N 1
ATOM 2127 C CA . ALA A 1 277 ? 10.669 5.762 -10.864 1.00 95.88 277 ALA A CA 1
ATOM 2128 C C . ALA A 1 277 ? 9.914 4.699 -10.076 1.00 95.88 277 ALA A C 1
ATOM 2130 O O . ALA A 1 277 ? 9.044 4.014 -10.618 1.00 95.88 277 ALA A O 1
ATOM 2131 N N . GLY A 1 278 ? 10.275 4.560 -8.810 1.00 94.75 278 GLY A N 1
ATOM 2132 C CA . GLY A 1 278 ? 9.758 3.510 -7.953 1.00 94.75 278 GLY A CA 1
ATOM 2133 C C . GLY A 1 278 ? 9.996 3.810 -6.489 1.00 94.75 278 GLY A C 1
ATOM 2134 O O . GLY A 1 278 ? 10.454 4.901 -6.130 1.00 94.75 278 GLY A O 1
ATOM 2135 N N . ARG A 1 279 ? 9.688 2.833 -5.647 1.00 93.75 279 ARG A N 1
ATOM 2136 C CA . ARG A 1 279 ? 9.847 2.918 -4.197 1.00 93.75 279 ARG A CA 1
ATOM 2137 C C . ARG A 1 279 ? 10.447 1.627 -3.654 1.00 93.75 279 ARG A C 1
ATOM 2139 O O . ARG A 1 279 ? 10.215 0.548 -4.196 1.00 93.75 279 ARG A O 1
ATOM 2146 N N . ILE A 1 280 ? 11.235 1.751 -2.591 1.00 92.31 280 ILE A N 1
ATOM 2147 C CA . ILE A 1 280 ? 11.670 0.616 -1.777 1.00 92.31 280 ILE A CA 1
ATOM 2148 C C . ILE A 1 280 ? 10.988 0.728 -0.424 1.00 92.31 280 ILE A C 1
ATOM 2150 O O . ILE A 1 280 ? 11.213 1.706 0.287 1.00 92.31 280 ILE A O 1
ATOM 2154 N N . ALA A 1 281 ? 10.180 -0.265 -0.077 1.00 89.50 281 ALA A N 1
ATOM 2155 C CA . ALA A 1 281 ? 9.614 -0.404 1.249 1.00 89.50 281 ALA A CA 1
ATOM 2156 C C . ALA A 1 281 ? 10.663 -1.036 2.171 1.00 89.50 281 ALA A C 1
ATOM 2158 O O . ALA A 1 281 ? 11.127 -2.161 1.945 1.00 89.50 281 ALA A O 1
ATOM 2159 N N . LEU A 1 282 ? 11.064 -0.273 3.180 1.00 85.25 282 LEU A N 1
ATOM 2160 C CA . LEU A 1 282 ? 11.930 -0.712 4.258 1.00 85.25 282 LEU A CA 1
ATOM 2161 C C . LEU A 1 282 ? 11.102 -1.499 5.281 1.00 85.25 282 LEU A C 1
ATOM 2163 O O . LEU A 1 282 ? 9.889 -1.285 5.400 1.00 85.25 282 LEU A O 1
ATOM 2167 N N . PRO A 1 283 ? 11.731 -2.427 6.019 1.00 76.25 283 PRO A N 1
ATOM 2168 C CA . PRO A 1 283 ? 11.067 -3.037 7.155 1.00 76.25 283 PRO A CA 1
ATOM 2169 C C . PRO A 1 283 ? 10.687 -1.935 8.156 1.00 76.25 283 PRO A C 1
ATOM 2171 O O . PRO A 1 283 ? 1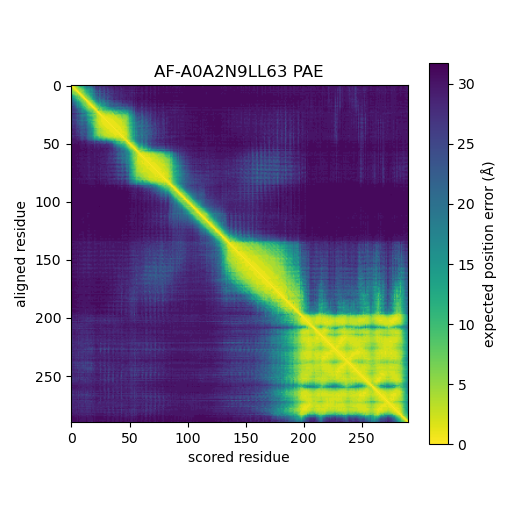1.439 -0.963 8.292 1.00 76.25 283 PRO A O 1
ATOM 2174 N N . PRO A 1 284 ? 9.545 -2.064 8.854 1.00 71.00 284 PRO A N 1
ATOM 2175 C CA . PRO A 1 284 ? 9.221 -1.142 9.929 1.00 71.00 284 PRO A CA 1
ATOM 2176 C C . PRO A 1 284 ? 10.386 -1.148 10.918 1.00 71.00 284 PRO A C 1
ATOM 2178 O O . PRO A 1 284 ? 10.916 -2.215 11.248 1.00 71.00 284 PRO A O 1
ATOM 2181 N N . GLN A 1 285 ? 10.809 0.037 11.353 1.00 61.94 285 GLN A N 1
ATOM 2182 C CA . GLN A 1 285 ? 11.847 0.168 12.366 1.00 61.94 285 GLN A CA 1
ATOM 2183 C C . GLN A 1 285 ? 11.327 -0.485 13.649 1.00 61.94 285 GLN A C 1
ATOM 2185 O O . GLN A 1 285 ? 10.621 0.137 14.442 1.00 61.94 285 GLN A O 1
ATOM 2190 N N . THR A 1 286 ? 11.650 -1.760 13.867 1.00 49.91 286 THR A N 1
ATOM 2191 C CA . THR A 1 286 ? 11.554 -2.320 15.207 1.00 49.91 286 THR A CA 1
ATOM 2192 C C . THR A 1 286 ? 12.649 -1.596 15.969 1.00 49.91 286 THR A C 1
ATOM 2194 O O . THR A 1 286 ? 13.835 -1.755 15.674 1.00 49.91 286 THR A O 1
ATOM 2197 N N . ASN A 1 287 ? 12.269 -0.698 16.877 1.00 42.94 287 ASN A N 1
ATOM 2198 C CA . ASN A 1 287 ? 13.206 -0.172 17.852 1.00 42.94 287 ASN A CA 1
ATOM 2199 C C . ASN A 1 287 ? 13.708 -1.391 18.625 1.00 42.94 287 ASN A C 1
ATOM 2201 O O . ASN A 1 287 ? 13.054 -1.860 19.555 1.00 42.94 287 ASN A O 1
ATOM 2205 N N . ALA A 1 288 ? 14.832 -1.956 18.186 1.00 43.97 288 ALA A N 1
ATOM 2206 C CA . ALA A 1 288 ? 15.581 -2.946 18.929 1.00 43.97 288 ALA A CA 1
ATOM 2207 C C . ALA A 1 288 ? 16.198 -2.199 20.113 1.00 43.97 288 ALA A C 1
ATOM 2209 O O . ALA A 1 288 ? 17.364 -1.803 20.096 1.00 43.97 288 ALA A O 1
ATOM 2210 N N . SER A 1 289 ? 15.345 -1.910 21.095 1.00 37.41 289 SER A N 1
ATOM 2211 C CA . SER A 1 289 ? 15.697 -1.358 22.389 1.00 37.41 289 SER A CA 1
ATOM 2212 C C . SER A 1 289 ? 16.699 -2.314 23.017 1.0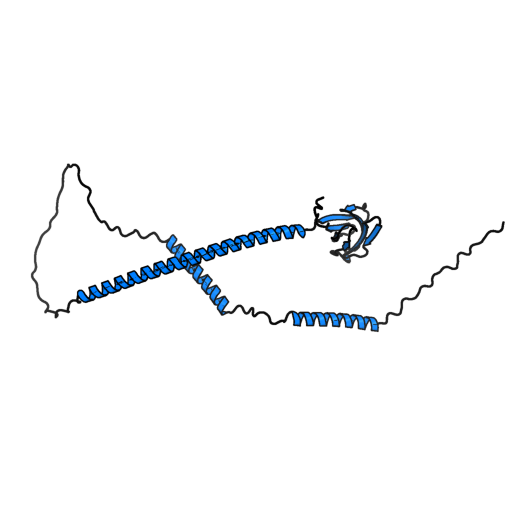0 37.41 289 SER A C 1
ATOM 2214 O O . SER A 1 289 ? 16.372 -3.452 23.352 1.00 37.41 289 SER A O 1
ATOM 2216 N N . ARG A 1 290 ? 17.939 -1.847 23.063 1.00 33.28 290 ARG A N 1
ATOM 2217 C CA . ARG A 1 290 ? 19.057 -2.458 23.765 1.00 33.28 290 ARG A CA 1
ATOM 2218 C C . ARG A 1 290 ? 18.951 -2.194 25.260 1.00 33.28 290 ARG A C 1
ATOM 2220 O O . ARG A 1 290 ? 18.430 -1.113 25.615 1.00 33.28 290 ARG A O 1
#

Radius of gyration: 49.55 Å; Cα contacts (8 Å, |Δi|>4): 213; chains: 1; bounding box: 165×96×90 Å

Sequence (290 aa):
MGGFQFDRKSYIPGEVPPPPVHLQDRLTYVLAIVAILGAGYAAYKILGSGPAPDMSVDAAELARTTAKLNEIERRLDVMEERLNAPKPAAPAVAVKAEPAKTAAPAGSAPLLRVRNSPPAQPQAAPPAAPQPAPDVNALREEGERALSSIRSDVAATQQQWAATADRLGNVVGELNSQHQEIERNQEGLAQMAVHFERDSVPFTLRRDGIKQQVGPVRLLLESTDIKNSRYTMRLFFQDRWIELKDRALHEAIQFYEPSGEVALELMVDRIAKEAVAGRIALPPQTNASR

Mean predicted aligned error: 23.38 Å

Solvent-accessible surface area (backbone atoms only — not comparable to full-atom values): 18040 Å² total; per-residue (Å²): 141,82,86,85,82,82,83,91,81,86,86,76,84,78,81,75,76,76,77,84,78,54,70,66,60,55,51,52,52,53,51,49,51,51,50,50,51,49,50,49,50,50,48,49,53,54,67,70,54,49,84,69,78,82,76,66,74,44,71,67,54,55,50,48,50,54,50,50,50,56,51,50,51,51,51,48,52,53,47,52,49,62,71,68,45,78,75,77,77,74,84,82,78,83,80,88,76,88,81,85,86,84,84,86,89,85,87,82,84,85,85,88,84,88,88,81,87,86,89,82,86,88,85,87,78,83,86,76,78,84,74,81,74,81,58,67,65,60,56,50,54,50,50,52,50,51,53,53,49,53,52,50,51,51,52,52,48,52,52,51,50,52,56,49,50,51,50,51,52,50,50,53,52,53,49,52,54,50,51,53,52,50,52,52,48,51,52,51,50,52,54,50,47,61,70,67,52,50,52,63,50,75,51,74,42,34,46,92,49,78,72,42,79,58,88,94,32,35,41,38,35,70,47,58,37,64,90,79,41,30,32,25,35,36,40,37,49,94,98,38,83,44,79,46,69,74,36,51,64,70,42,76,47,72,48,69,50,99,90,45,95,52,59,31,34,40,34,38,79,46,75,41,86,55,34,41,32,29,37,36,31,41,54,60,83,71,80,80,78,125

Secondary structure (DSSP, 8-state):
----------------PPP---HHHHHHHHHHHHHHHHHHHHHHHHHTTS--------HHHHHHHHHHHHHHHHHHHHHHHHHHS--PPP-----------------------------------PPPPPPPPP-HHHHHHHHHHHHHHHHHHHHHHHHHHHHHHHHHHHHHHHHHHHHHHHHHHHHHHHHHHHHH---EEEEEEETTSPPEEETTEEEEEEEEETTTTEEEEEEEETTEEEEEEEEETT--EEE--TT-SS-EEEEEEEEETTEEEEEEEPPP------

Nearest PDB structures (foldseek):
  6m8q-assembly1_A  TM=6.635E-01  e=5.612E+00  Homo sapiens
  3voq-assembly1_B  TM=2.275E-01  e=3.506E-01  Homo sapiens
  6oi4-assembly1_A  TM=2.309E-01  e=8.910E+00  Homo sapiens

Foldseek 3Di:
DDDDDDDPDPDDDDDDPDPPPPPVVVVVVVVVVVVVVVVVVVCCVVVVPDPDPPPPCPVVVVVVVVVVVVVVVVVVVVVVCVVVPDPPDDPPPDDDDDDDDDDDDDDDDDDDDDDDDDDDDDDDDDDDDDDDDPDPVVVVVVVVVVVVVVVVVVVVVVVVVVVVVVVVVVVVVVVVVVVVVVVVVVVVVVVVVLQVDFDKFKDKEFCPDDFDDTPQKTKHWPAADPPQQFGWIWICHPNDIDIPHGDHAQDWDWDDDPPDPDTKTWHWHDDDHGMTMTIIGDNNPPVPPD